Protein AF-A0A834DEK9-F1 (afdb_monomer_lite)

pLDDT: mean 71.33, std 21.73, range [26.81, 95.94]

Radius of gyration: 26.77 Å; chains: 1; bounding box: 66×70×84 Å

Secondary structure (DSSP, 8-state):
---HHHHHHHHHHHHHHTT-SEEE----HHHHHHHHHHHHHTT-GGGHHHHHSSEE-TTSSSEEE-GGGGS-HHHHHHHHHHTTPPPP----TTTT--GGG-HHHHHHHHHHHHHHH-TTHHHHHHHHHHT-------S-TTSPPPPB-TTT-PBP---TTT--STTHHHHHHHHT-PPPPPPP-----------------------------HHHHHHHTS-HHHHHHHHT---STTS-HHHHHHHHHHHHHHHHHHHHHHS--------------

Sequence (277 aa):
MPCPARRTHLILHVARTHGYSKVMTGDSCTRLAIKLMTSLALGRGAFLAWDTGFSDERHGDVVVVRPMRDHTLKEIAFYNRLFAVPSVFTPAIDTKAPEKSSIHRLMEAFVLRLQAQFPSTVSTVYRTSEKLVKAPRDGSAGGPPGPRCLLCMCALDIDTADSATAFGVQTLHLSQMQPPTPPAEAPTTPCCSARVGGAQGCCQGAGPCGRQDPRAHVIEQLCYGCRVNMKDVPSLDPLPPYILTEAQLRSQRAWVLQELQEYLIEDSDDEVQTGES

Foldseek 3Di:
DPDVLVVVVVVVVVCVVVQHQEAEDQQALLNLLLVLVLCVVLLVVLCLLQSLDQWNCLVVRHIYGYPRNQHDPVRVVVVCVVVVPDDDDDDDPCRPPDCPPDSSSVSSVVSVVCCVVPVCSSVVSSVVSNPDDNDPPPDDPPDDQAQAALRNRHHAPPPLPDPPGPVVVVVVVVVPPDPDDDDDDDDDDDDDDDDDDDDDDDDPPPDPPPVPDLVVLNLVSHHSSVNVVCVPVPDCVVPDVVSSVVSVVVVVVVVVVVVVVVVDDPPPPPPPPDDDD

Structure (mmCIF, N/CA/C/O backbone):
data_AF-A0A834DEK9-F1
#
_entry.id   AF-A0A834DEK9-F1
#
loop_
_atom_site.group_PDB
_atom_site.id
_atom_site.type_symbol
_atom_site.label_atom_id
_atom_site.label_alt_id
_atom_site.label_comp_id
_atom_site.label_asym_id
_atom_site.label_entity_id
_atom_site.label_seq_id
_atom_site.pdbx_PDB_ins_code
_atom_site.Cartn_x
_atom_site.Cartn_y
_atom_site.Cartn_z
_atom_site.occupancy
_atom_site.B_iso_or_equiv
_atom_site.auth_seq_id
_atom_site.auth_comp_id
_atom_site.auth_asym_id
_atom_site.auth_atom_id
_atom_site.pdbx_PDB_model_num
ATOM 1 N N . MET A 1 1 ? -6.637 14.059 0.836 1.00 34.03 1 MET A N 1
ATOM 2 C CA . MET A 1 1 ? -5.703 12.926 0.637 1.00 34.03 1 MET A CA 1
ATOM 3 C C . MET A 1 1 ? -6.477 11.612 0.624 1.00 34.03 1 MET A C 1
ATOM 5 O O . MET A 1 1 ? -7.245 11.387 1.555 1.00 34.03 1 MET A O 1
ATOM 9 N N . PRO A 1 2 ? -6.337 10.741 -0.390 1.00 35.62 2 PRO A N 1
ATOM 10 C CA . PRO A 1 2 ? -6.950 9.420 -0.346 1.00 35.62 2 PRO A CA 1
ATOM 11 C C . PRO A 1 2 ? -6.193 8.557 0.667 1.00 35.62 2 PRO A C 1
ATOM 13 O O . PRO A 1 2 ? -5.107 8.059 0.385 1.00 35.62 2 PRO A O 1
ATOM 16 N N . CYS A 1 3 ? -6.761 8.380 1.858 1.00 44.22 3 CYS A N 1
ATOM 17 C CA . CYS A 1 3 ? -6.240 7.406 2.805 1.00 44.22 3 CYS A CA 1
ATOM 18 C C . CYS A 1 3 ? -6.345 6.011 2.145 1.00 44.22 3 CYS A C 1
ATOM 20 O O . CYS A 1 3 ? -7.457 5.618 1.773 1.00 44.22 3 CYS A O 1
ATOM 22 N N . PRO A 1 4 ? -5.239 5.259 1.954 1.00 52.66 4 PRO A N 1
ATOM 23 C CA . PRO A 1 4 ? -5.264 3.948 1.289 1.00 52.66 4 PRO A CA 1
ATOM 24 C C . PRO A 1 4 ? -6.226 2.961 1.969 1.00 52.66 4 PRO A C 1
ATOM 26 O O . PRO A 1 4 ? -6.782 2.089 1.308 1.00 52.66 4 PRO A O 1
ATOM 29 N N . ALA A 1 5 ? -6.510 3.197 3.251 1.00 60.06 5 ALA A N 1
ATOM 30 C CA . ALA A 1 5 ? -7.570 2.591 4.045 1.00 60.06 5 ALA A CA 1
ATOM 31 C C . ALA A 1 5 ? -8.927 2.447 3.328 1.00 60.06 5 ALA A C 1
ATOM 33 O O . ALA A 1 5 ? -9.529 1.376 3.361 1.00 60.06 5 ALA A O 1
ATOM 34 N N . ARG A 1 6 ? -9.419 3.499 2.653 1.00 63.78 6 ARG A N 1
ATOM 35 C CA . ARG A 1 6 ? -10.788 3.486 2.102 1.00 63.78 6 ARG A CA 1
ATOM 36 C C . ARG A 1 6 ? -10.941 2.557 0.896 1.00 63.78 6 ARG A C 1
ATOM 38 O O . ARG A 1 6 ? -11.984 1.932 0.745 1.00 63.78 6 ARG A O 1
ATOM 45 N N . ARG A 1 7 ? -9.906 2.439 0.054 1.00 79.25 7 ARG A N 1
ATOM 46 C CA . ARG A 1 7 ? -9.928 1.508 -1.090 1.00 79.25 7 ARG A CA 1
ATOM 47 C C . ARG A 1 7 ? -9.929 0.063 -0.612 1.00 79.25 7 ARG A C 1
ATOM 49 O O . ARG A 1 7 ? -10.728 -0.728 -1.096 1.00 79.25 7 ARG A O 1
ATOM 56 N N . THR A 1 8 ? -9.086 -0.256 0.367 1.00 80.38 8 THR A N 1
ATOM 57 C CA . THR A 1 8 ? -9.041 -1.595 0.961 1.00 80.38 8 THR A CA 1
ATOM 58 C C . THR A 1 8 ? -10.378 -1.960 1.605 1.00 80.38 8 THR A C 1
ATOM 60 O O . THR A 1 8 ? -10.868 -3.058 1.377 1.00 80.38 8 THR A O 1
ATOM 63 N N . HIS A 1 9 ? -11.022 -1.027 2.318 1.00 81.06 9 HIS A N 1
ATOM 64 C CA . HIS A 1 9 ? -12.342 -1.259 2.911 1.00 81.06 9 HIS A CA 1
ATOM 65 C C . HIS A 1 9 ? -13.407 -1.618 1.863 1.00 81.06 9 HIS A C 1
ATOM 67 O O . HIS A 1 9 ? -14.164 -2.566 2.053 1.00 81.06 9 HIS A O 1
ATOM 73 N N . LEU A 1 10 ? -13.439 -0.898 0.737 1.00 86.56 10 LEU A N 1
ATOM 74 C CA . LEU A 1 10 ? -14.375 -1.188 -0.351 1.00 86.56 10 LEU A CA 1
ATOM 75 C C . LEU A 1 10 ? -14.107 -2.557 -0.987 1.00 86.56 10 LEU A C 1
ATOM 77 O O . LEU A 1 10 ? -15.038 -3.328 -1.190 1.00 86.56 10 LEU A O 1
ATOM 81 N N . ILE A 1 11 ? -12.842 -2.870 -1.273 1.00 89.25 11 ILE A N 1
ATOM 82 C CA . ILE A 1 11 ? -12.455 -4.154 -1.871 1.00 89.25 11 ILE A CA 1
ATOM 83 C C . ILE A 1 11 ? -12.860 -5.316 -0.956 1.00 89.25 11 ILE A C 1
ATOM 85 O O . ILE A 1 11 ? -13.417 -6.301 -1.429 1.00 89.25 11 ILE A O 1
ATOM 89 N N . LEU A 1 12 ? -12.630 -5.186 0.352 1.00 87.19 12 LEU A N 1
ATOM 90 C CA . LEU A 1 12 ? -13.021 -6.198 1.333 1.00 87.19 12 LEU A CA 1
ATOM 91 C C . LEU A 1 12 ? -14.536 -6.328 1.460 1.00 87.19 12 LEU A C 1
ATOM 93 O O . LEU A 1 12 ? -15.041 -7.440 1.556 1.00 87.19 12 LEU A O 1
ATOM 97 N N . HIS A 1 13 ? -15.269 -5.215 1.443 1.00 87.50 13 HIS A N 1
ATOM 98 C CA . HIS A 1 13 ? -16.728 -5.250 1.463 1.00 87.50 13 HIS A CA 1
ATOM 99 C C . HIS A 1 13 ? -17.276 -6.026 0.261 1.00 87.50 13 HIS A C 1
ATOM 101 O O . HIS A 1 13 ? -18.052 -6.956 0.449 1.00 87.50 13 HIS A O 1
ATOM 107 N N . VAL A 1 14 ? -16.798 -5.714 -0.948 1.00 92.06 14 VAL A N 1
ATOM 108 C CA . VAL A 1 14 ? -17.184 -6.432 -2.174 1.00 92.06 14 VAL A CA 1
ATOM 109 C C . VAL A 1 14 ? -16.774 -7.907 -2.109 1.00 92.06 14 VAL A C 1
ATOM 111 O O . VAL A 1 14 ? -17.535 -8.785 -2.510 1.00 92.06 14 VAL A O 1
ATOM 114 N N . ALA A 1 15 ? -15.591 -8.213 -1.569 1.00 92.25 15 ALA A N 1
ATOM 115 C CA . ALA A 1 15 ? -15.163 -9.595 -1.385 1.00 92.25 15 ALA A CA 1
ATOM 116 C C . ALA A 1 15 ? -16.137 -10.379 -0.493 1.00 92.25 15 ALA A C 1
ATOM 118 O O . ALA A 1 15 ? -16.548 -11.480 -0.850 1.00 92.25 15 ALA A O 1
ATOM 119 N N . ARG A 1 16 ? -16.577 -9.774 0.613 1.00 90.50 16 ARG A N 1
ATOM 120 C CA . ARG A 1 16 ? -17.520 -10.372 1.568 1.00 90.50 16 ARG A CA 1
ATOM 121 C C . ARG A 1 16 ? -18.913 -10.559 0.990 1.00 90.50 16 ARG A C 1
ATOM 123 O O . ARG A 1 16 ? -19.490 -11.625 1.159 1.00 90.50 16 ARG A O 1
ATOM 130 N N . THR A 1 17 ? -19.440 -9.565 0.275 1.00 92.25 17 THR A N 1
ATOM 131 C CA . THR A 1 17 ? -20.775 -9.662 -0.341 1.00 92.25 17 THR A CA 1
ATOM 132 C C . THR A 1 17 ? -20.859 -10.784 -1.371 1.00 92.25 17 THR A C 1
ATOM 134 O O . THR A 1 17 ? -21.924 -11.356 -1.566 1.00 92.25 17 THR A O 1
ATOM 137 N N . HIS A 1 18 ? -19.739 -11.110 -2.019 1.00 93.25 18 HIS A N 1
ATOM 138 C CA . HIS A 1 18 ? -19.648 -12.195 -2.993 1.00 93.25 18 HIS A CA 1
ATOM 139 C C . HIS A 1 18 ? -19.089 -13.508 -2.419 1.00 93.25 18 HIS A C 1
ATOM 141 O O . HIS A 1 18 ? -18.966 -14.479 -3.160 1.00 93.25 18 HIS A O 1
ATOM 147 N N . GLY A 1 19 ? -18.754 -13.565 -1.125 1.00 91.69 19 GLY A N 1
ATOM 148 C CA . GLY A 1 19 ? -18.218 -14.770 -0.483 1.00 91.69 19 GLY A CA 1
ATOM 149 C C . GLY A 1 19 ? -16.797 -15.157 -0.918 1.00 91.69 19 GLY A C 1
ATOM 150 O O . GLY A 1 19 ? -16.423 -16.326 -0.831 1.00 91.69 19 GLY A O 1
ATOM 151 N N . TYR A 1 20 ? -15.988 -14.209 -1.397 1.00 93.94 20 TYR A N 1
ATOM 152 C CA . TYR A 1 20 ? -14.593 -14.464 -1.761 1.00 93.94 20 TYR A CA 1
ATOM 153 C C . TYR A 1 20 ? -13.693 -14.527 -0.523 1.00 93.94 20 TYR A C 1
ATOM 155 O O . TYR A 1 20 ? -13.621 -13.577 0.250 1.00 93.94 20 TYR A O 1
ATOM 163 N N . SER A 1 21 ? -12.923 -15.610 -0.390 1.00 91.44 21 SER A N 1
ATOM 164 C CA . SER A 1 21 ? -11.977 -15.815 0.720 1.00 91.44 21 SER A CA 1
ATOM 165 C C . SER A 1 21 ? -10.588 -15.213 0.481 1.00 91.44 21 SER A C 1
ATOM 167 O O . SER A 1 21 ? -9.823 -15.005 1.424 1.00 91.44 21 SER A O 1
ATOM 169 N N . LYS A 1 22 ? -10.224 -14.936 -0.778 1.00 93.00 22 LYS A N 1
ATOM 170 C CA . LYS A 1 22 ? -8.900 -14.424 -1.160 1.00 93.00 22 LYS A CA 1
ATOM 171 C C . LYS A 1 22 ? -9.021 -13.297 -2.176 1.00 93.00 22 LYS A C 1
ATOM 173 O O . LYS A 1 22 ? -9.752 -13.413 -3.155 1.00 93.00 22 LYS A O 1
ATOM 178 N N . VAL A 1 23 ? -8.251 -12.234 -1.973 1.00 93.94 23 VAL A N 1
ATOM 179 C CA . VAL A 1 23 ? -8.163 -11.079 -2.873 1.00 93.94 23 VAL A CA 1
ATOM 180 C C . VAL A 1 23 ? -6.714 -10.910 -3.303 1.00 93.94 23 VAL A C 1
ATOM 182 O O . VAL A 1 23 ? -5.833 -10.788 -2.461 1.00 93.94 23 VAL A O 1
ATOM 185 N N . MET A 1 24 ? -6.448 -10.868 -4.605 1.00 93.56 24 MET A N 1
ATOM 186 C CA . MET A 1 24 ? -5.098 -10.642 -5.128 1.00 93.56 24 MET A CA 1
ATOM 187 C C . MET A 1 24 ? -4.908 -9.170 -5.499 1.00 93.56 24 MET A C 1
ATOM 189 O O . MET A 1 24 ? -5.716 -8.608 -6.237 1.00 93.56 24 MET A O 1
ATOM 193 N N . THR A 1 25 ? -3.836 -8.538 -5.014 1.00 91.25 25 THR A N 1
ATOM 194 C CA . THR A 1 25 ? -3.472 -7.163 -5.384 1.00 91.25 25 THR A CA 1
ATOM 195 C C . THR A 1 25 ? -2.264 -7.132 -6.316 1.00 91.25 25 THR A C 1
ATOM 197 O O . THR A 1 25 ? -1.315 -7.904 -6.183 1.00 91.25 25 THR A O 1
ATOM 200 N N . GLY A 1 26 ? -2.273 -6.188 -7.261 1.00 89.44 26 GLY A N 1
ATOM 201 C CA . GLY A 1 26 ? -1.164 -5.924 -8.187 1.00 89.44 26 GLY A CA 1
ATOM 202 C C . GLY A 1 26 ? -0.029 -5.103 -7.564 1.00 89.44 26 GLY A C 1
ATOM 203 O O . GLY A 1 26 ? 0.475 -4.167 -8.185 1.00 89.44 26 GLY A O 1
ATOM 204 N N . ASP A 1 27 ? 0.328 -5.374 -6.308 1.00 91.12 27 ASP A N 1
ATOM 205 C CA . ASP A 1 27 ? 1.423 -4.678 -5.634 1.00 91.12 27 ASP A CA 1
ATOM 206 C C . ASP A 1 27 ? 2.771 -5.249 -6.104 1.00 91.12 27 ASP A C 1
ATOM 208 O O . ASP A 1 27 ? 3.114 -6.389 -5.803 1.00 91.12 27 ASP A O 1
ATOM 212 N N . SER A 1 28 ? 3.525 -4.449 -6.860 1.00 93.12 28 SER A N 1
ATOM 213 C CA . SER A 1 28 ? 4.870 -4.792 -7.332 1.00 93.12 28 SER A CA 1
ATOM 214 C C . SER A 1 28 ? 5.942 -4.530 -6.274 1.00 93.12 28 SER A C 1
ATOM 216 O O . SER A 1 28 ? 5.733 -3.722 -5.364 1.00 93.12 28 SER A O 1
ATOM 218 N N . CYS A 1 29 ? 7.128 -5.117 -6.444 1.00 92.50 29 CYS A N 1
ATOM 219 C CA . CYS A 1 29 ? 8.301 -4.887 -5.591 1.00 92.50 29 CYS A CA 1
ATOM 220 C C . CYS A 1 29 ? 8.589 -3.387 -5.401 1.00 92.50 29 CYS A C 1
ATOM 222 O O . CYS A 1 29 ? 8.715 -2.886 -4.283 1.00 92.50 29 CYS A O 1
ATOM 224 N N . THR A 1 30 ? 8.591 -2.627 -6.504 1.00 92.50 30 THR A N 1
ATOM 225 C CA . THR A 1 30 ? 8.811 -1.172 -6.488 1.00 92.50 30 THR A CA 1
ATOM 226 C C . THR A 1 30 ? 7.730 -0.441 -5.696 1.00 92.50 30 THR A C 1
ATOM 228 O O . THR A 1 30 ? 8.035 0.445 -4.898 1.00 92.50 30 THR A O 1
ATOM 231 N N . ARG A 1 31 ? 6.459 -0.819 -5.876 1.00 91.50 31 ARG A N 1
ATOM 232 C CA . ARG A 1 31 ? 5.338 -0.170 -5.187 1.00 91.50 31 ARG A CA 1
ATOM 233 C C . ARG A 1 31 ? 5.324 -0.499 -3.694 1.00 91.50 31 ARG A C 1
ATOM 235 O O . ARG A 1 31 ? 5.014 0.379 -2.889 1.00 91.50 31 ARG A O 1
ATOM 242 N N . LEU A 1 32 ? 5.721 -1.714 -3.320 1.00 92.31 32 LEU A N 1
ATOM 243 C CA . LEU A 1 32 ? 5.899 -2.118 -1.927 1.00 92.31 32 LEU A CA 1
ATOM 244 C C . LEU A 1 32 ? 7.060 -1.379 -1.261 1.00 92.31 32 LEU A C 1
ATOM 246 O O . LEU A 1 32 ? 6.873 -0.872 -0.159 1.00 92.31 32 LEU A O 1
ATOM 250 N N . ALA A 1 33 ? 8.204 -1.220 -1.932 1.00 93.19 33 ALA A N 1
ATOM 251 C CA . ALA A 1 33 ? 9.330 -0.444 -1.409 1.00 93.19 33 ALA A CA 1
ATOM 252 C C . ALA A 1 33 ? 8.950 1.027 -1.146 1.00 93.19 33 ALA A C 1
ATOM 254 O O . ALA A 1 33 ? 9.230 1.565 -0.075 1.00 93.19 33 ALA A O 1
ATOM 255 N N . ILE A 1 34 ? 8.236 1.667 -2.079 1.00 92.56 34 ILE A N 1
ATOM 256 C CA . ILE A 1 34 ? 7.724 3.035 -1.890 1.00 92.56 34 ILE A CA 1
ATOM 257 C C . ILE A 1 34 ? 6.743 3.088 -0.711 1.00 92.56 34 ILE A C 1
ATOM 259 O O . ILE A 1 34 ? 6.848 3.973 0.144 1.00 92.56 34 ILE A O 1
ATOM 263 N N . LYS A 1 35 ? 5.796 2.140 -0.632 1.00 90.81 35 LYS A N 1
ATOM 264 C CA . LYS A 1 35 ? 4.809 2.067 0.459 1.00 90.81 35 LYS A CA 1
ATOM 265 C C . LYS A 1 35 ? 5.483 1.865 1.818 1.00 90.81 35 LYS A C 1
ATOM 267 O O . LYS A 1 35 ? 5.068 2.502 2.787 1.00 90.81 35 LYS A O 1
ATOM 272 N N . LEU A 1 36 ? 6.514 1.026 1.882 1.00 92.06 36 LEU A N 1
ATOM 273 C CA . LEU A 1 36 ? 7.323 0.771 3.070 1.00 92.06 36 LEU A CA 1
ATOM 274 C C . LEU A 1 36 ? 8.022 2.046 3.543 1.00 92.06 36 LEU A C 1
ATOM 276 O O . LEU A 1 36 ? 7.782 2.480 4.666 1.00 92.06 36 LEU A O 1
ATOM 280 N N . MET A 1 37 ? 8.809 2.689 2.674 1.00 92.12 37 MET A N 1
ATOM 281 C CA . MET A 1 37 ? 9.535 3.922 3.007 1.00 92.12 37 MET A CA 1
ATOM 282 C C . MET A 1 37 ? 8.583 5.045 3.427 1.00 92.12 37 MET A C 1
ATOM 284 O O . MET A 1 37 ? 8.825 5.744 4.407 1.00 92.12 37 MET A O 1
ATOM 288 N N . THR A 1 38 ? 7.445 5.167 2.742 1.00 90.56 38 THR A N 1
ATOM 289 C CA . THR A 1 38 ? 6.404 6.136 3.109 1.00 90.56 38 THR A CA 1
ATOM 290 C C . THR A 1 38 ? 5.788 5.827 4.470 1.00 90.56 38 THR A C 1
ATOM 292 O O . THR A 1 38 ? 5.522 6.730 5.257 1.00 90.56 38 THR A O 1
ATOM 295 N N . SER A 1 39 ? 5.536 4.554 4.771 1.00 87.25 39 SER A N 1
ATOM 296 C CA . SER A 1 39 ? 4.932 4.151 6.043 1.00 87.25 39 SER A CA 1
ATOM 297 C C . SER A 1 39 ? 5.908 4.299 7.207 1.00 87.25 39 SER A C 1
ATOM 299 O O . SER A 1 39 ? 5.482 4.722 8.278 1.00 87.25 39 SER A O 1
ATOM 301 N N . LEU A 1 40 ? 7.200 4.060 6.978 1.00 87.44 40 LEU A N 1
ATOM 302 C CA . LEU A 1 40 ? 8.275 4.386 7.914 1.00 87.44 40 LEU A CA 1
ATOM 303 C C . LEU A 1 40 ? 8.327 5.890 8.204 1.00 87.44 40 LEU A C 1
ATOM 305 O O . LEU A 1 40 ? 8.265 6.282 9.365 1.00 87.44 40 LEU A O 1
ATOM 309 N N . ALA A 1 41 ? 8.345 6.732 7.164 1.00 88.06 41 ALA A N 1
ATOM 310 C CA . ALA A 1 41 ? 8.376 8.190 7.315 1.00 88.06 41 ALA A CA 1
ATOM 311 C C . ALA A 1 41 ? 7.155 8.749 8.074 1.00 88.06 41 ALA A C 1
ATOM 313 O O . ALA A 1 41 ? 7.258 9.763 8.755 1.00 88.06 41 ALA A O 1
ATOM 314 N N . LEU A 1 42 ? 6.003 8.077 7.983 1.00 83.56 42 LEU A N 1
ATOM 315 C CA . LEU A 1 42 ? 4.769 8.434 8.694 1.00 83.56 42 LEU A CA 1
ATOM 316 C C . LEU A 1 42 ? 4.651 7.793 10.092 1.00 83.56 42 LEU A C 1
ATOM 318 O O . LEU A 1 42 ? 3.586 7.866 10.706 1.00 83.56 42 LEU A O 1
ATOM 322 N N . GLY A 1 43 ? 5.692 7.111 10.578 1.00 78.25 43 GLY A N 1
ATOM 323 C CA . GLY A 1 43 ? 5.692 6.468 11.896 1.00 78.25 43 GLY A CA 1
ATOM 324 C C . GLY A 1 43 ? 4.757 5.257 12.010 1.00 78.25 43 GLY A C 1
ATOM 325 O O . GLY A 1 43 ? 4.315 4.912 13.101 1.00 78.25 43 GLY A O 1
ATOM 326 N N . ARG A 1 44 ? 4.424 4.588 10.898 1.00 78.94 44 ARG A N 1
ATOM 327 C CA . ARG A 1 44 ? 3.571 3.380 10.860 1.00 78.94 44 ARG A CA 1
ATOM 328 C C . ARG A 1 44 ? 4.391 2.083 10.894 1.00 78.94 44 ARG A C 1
ATOM 330 O O . ARG A 1 44 ? 4.079 1.138 10.175 1.00 78.94 44 ARG A O 1
ATOM 337 N N . GLY A 1 45 ? 5.430 2.048 11.731 1.00 78.25 45 GLY A N 1
ATOM 338 C CA . GLY A 1 45 ? 6.379 0.931 11.839 1.00 78.25 45 GLY A CA 1
ATOM 339 C C . GLY A 1 45 ? 5.753 -0.398 12.278 1.00 78.25 45 GLY A C 1
ATOM 340 O O . GLY A 1 45 ? 6.074 -1.445 11.724 1.00 78.25 45 GLY A O 1
ATOM 341 N N . ALA A 1 46 ? 4.790 -0.344 13.203 1.00 74.81 46 ALA A N 1
ATOM 342 C CA . ALA A 1 46 ? 4.176 -1.524 13.823 1.00 74.81 46 ALA A CA 1
ATOM 343 C C . ALA A 1 46 ? 3.463 -2.472 12.835 1.00 74.81 46 ALA A C 1
ATOM 345 O O . ALA A 1 46 ? 3.267 -3.648 13.124 1.00 74.81 46 ALA A O 1
ATOM 346 N N . PHE A 1 47 ? 3.073 -1.983 11.653 1.00 77.19 47 PHE A N 1
ATOM 347 C CA . PHE A 1 47 ? 2.286 -2.758 10.683 1.00 77.19 47 PHE A CA 1
ATOM 348 C C . PHE A 1 47 ? 3.049 -3.117 9.413 1.00 77.19 47 PHE A C 1
ATOM 350 O O . PHE A 1 47 ? 2.465 -3.696 8.496 1.00 77.19 47 PHE A O 1
ATOM 357 N N . LEU A 1 48 ? 4.340 -2.784 9.347 1.00 84.69 48 LEU A N 1
ATOM 358 C CA . LEU A 1 48 ? 5.124 -2.938 8.126 1.00 84.69 48 LEU A CA 1
ATOM 359 C C . LEU A 1 48 ? 5.208 -4.392 7.671 1.00 84.69 48 LEU A C 1
ATOM 361 O O . LEU A 1 48 ? 4.989 -4.646 6.492 1.00 84.69 48 LEU A O 1
ATOM 365 N N . ALA A 1 49 ? 5.408 -5.332 8.600 1.00 85.31 49 ALA A N 1
ATOM 366 C CA . ALA A 1 49 ? 5.464 -6.765 8.297 1.00 85.31 49 ALA A CA 1
ATOM 367 C C . ALA A 1 49 ? 4.201 -7.268 7.568 1.00 85.31 49 ALA A C 1
ATOM 369 O O . ALA A 1 49 ? 4.267 -8.096 6.661 1.00 85.31 49 ALA A O 1
ATOM 370 N N . TRP A 1 50 ? 3.033 -6.727 7.918 1.00 84.81 50 TRP A N 1
ATOM 371 C CA . TRP A 1 50 ? 1.768 -7.064 7.264 1.00 84.81 50 TRP A CA 1
ATOM 372 C C . TRP A 1 50 ? 1.593 -6.372 5.906 1.00 84.81 50 TRP A C 1
ATOM 374 O O . TRP A 1 50 ? 0.981 -6.917 4.982 1.00 84.81 50 TRP A O 1
ATOM 384 N N . ASP A 1 51 ? 2.120 -5.155 5.780 1.00 85.00 51 ASP A N 1
ATOM 385 C CA . ASP A 1 51 ? 2.031 -4.356 4.562 1.00 85.00 51 ASP A CA 1
ATOM 386 C C . ASP A 1 51 ? 2.976 -4.825 3.451 1.00 85.00 51 ASP A C 1
ATOM 388 O O . ASP A 1 51 ? 2.648 -4.611 2.280 1.00 85.00 51 ASP A O 1
ATOM 392 N N . THR A 1 52 ? 4.112 -5.439 3.798 1.00 85.62 52 THR A N 1
ATOM 393 C CA . THR A 1 52 ? 5.130 -5.929 2.850 1.00 85.62 52 THR A CA 1
ATOM 394 C C . THR A 1 52 ? 5.105 -7.440 2.634 1.00 85.62 52 THR A C 1
ATOM 396 O O . THR A 1 52 ? 5.618 -7.915 1.615 1.00 85.62 52 THR A O 1
ATOM 399 N N . GLY A 1 53 ? 4.486 -8.189 3.551 1.00 87.00 53 GLY A N 1
ATOM 400 C CA . GLY A 1 53 ? 4.355 -9.639 3.464 1.00 87.00 53 GLY A CA 1
ATOM 401 C C . GLY A 1 53 ? 3.567 -10.117 2.240 1.00 87.00 53 GLY A C 1
ATOM 402 O O . GLY A 1 53 ? 2.773 -9.378 1.645 1.00 87.00 53 GLY A O 1
ATOM 403 N N . PHE A 1 54 ? 3.778 -11.387 1.884 1.00 88.94 54 PHE A N 1
ATOM 404 C CA . PHE A 1 54 ? 3.062 -12.060 0.794 1.00 88.94 54 PHE A CA 1
ATOM 405 C C . PHE A 1 54 ? 1.544 -12.085 1.024 1.00 88.94 54 PHE A C 1
ATOM 407 O O . PHE A 1 54 ? 0.780 -11.742 0.118 1.00 88.94 54 PHE A O 1
ATOM 414 N N . SER A 1 55 ? 1.127 -12.455 2.240 1.00 88.50 55 SER A N 1
ATOM 415 C CA . SER A 1 55 ? -0.266 -12.488 2.683 1.00 88.50 55 SER A CA 1
ATOM 416 C C . SER A 1 55 ? -0.524 -11.505 3.825 1.00 88.50 55 SER A C 1
ATOM 418 O O . SER A 1 55 ? 0.258 -11.368 4.776 1.00 88.50 55 SER A O 1
ATOM 420 N N . ASP A 1 56 ? -1.671 -10.845 3.736 1.00 87.19 56 ASP A N 1
ATOM 421 C CA . ASP A 1 56 ? -2.236 -9.985 4.760 1.00 87.19 56 ASP A CA 1
ATOM 422 C C . ASP A 1 56 ? -3.551 -10.592 5.266 1.00 87.19 56 ASP A C 1
ATOM 424 O O . ASP A 1 56 ? -4.604 -10.492 4.632 1.00 87.19 56 ASP A O 1
ATOM 428 N N . GLU A 1 57 ? -3.447 -11.245 6.420 1.00 85.25 57 GLU A N 1
ATOM 429 C CA . GLU A 1 57 ? -4.527 -11.976 7.096 1.00 85.25 57 GLU A CA 1
ATOM 430 C C . GLU A 1 57 ? -5.216 -11.125 8.169 1.00 85.25 57 GLU A C 1
ATOM 432 O O . GLU A 1 57 ? -6.064 -11.615 8.911 1.00 85.25 57 GLU A O 1
ATOM 437 N N . ARG A 1 58 ? -4.901 -9.822 8.255 1.00 78.12 58 ARG A N 1
ATOM 438 C CA . ARG A 1 58 ? -5.451 -8.941 9.297 1.00 78.12 58 ARG A CA 1
ATOM 439 C C . ARG A 1 58 ? -6.977 -8.891 9.291 1.00 78.12 58 ARG A C 1
ATOM 441 O O . ARG A 1 58 ? -7.549 -8.528 10.312 1.00 78.12 58 ARG A O 1
ATOM 448 N N . HIS A 1 59 ? -7.630 -9.224 8.186 1.00 77.19 59 HIS A N 1
ATOM 449 C CA . HIS A 1 59 ? -9.079 -9.120 8.038 1.00 77.19 59 HIS A CA 1
ATOM 450 C C . HIS A 1 59 ? -9.826 -10.385 8.491 1.00 77.19 59 HIS A C 1
ATOM 452 O O . HIS A 1 59 ? -11.034 -10.312 8.678 1.00 77.19 59 HIS A O 1
ATOM 458 N N . GLY A 1 60 ? -9.119 -11.489 8.762 1.00 78.62 60 GLY A N 1
ATOM 459 C CA . GLY A 1 60 ? -9.678 -12.748 9.264 1.00 78.62 60 GLY A CA 1
ATOM 460 C C . GLY A 1 60 ? -10.394 -13.559 8.186 1.00 78.62 60 GLY A C 1
ATOM 461 O O . GLY A 1 60 ? -9.921 -14.618 7.792 1.00 78.62 60 GLY A O 1
ATOM 462 N N . ASP A 1 61 ? -11.514 -13.046 7.689 1.00 83.06 61 ASP A N 1
ATOM 463 C CA . ASP A 1 61 ? -12.387 -13.731 6.731 1.00 83.06 61 ASP A CA 1
ATOM 464 C C . ASP A 1 61 ? -11.879 -13.685 5.281 1.00 83.06 61 ASP A C 1
ATOM 466 O O . ASP A 1 61 ? -12.091 -14.621 4.511 1.00 83.06 61 ASP A O 1
ATOM 470 N N . VAL A 1 62 ? -11.180 -12.607 4.915 1.00 88.31 62 VAL A N 1
ATOM 471 C CA . VAL A 1 62 ? -10.617 -12.406 3.575 1.00 88.31 62 VAL A CA 1
ATOM 472 C C . VAL A 1 62 ? -9.110 -12.182 3.656 1.00 88.31 62 VAL A C 1
ATOM 474 O O . VAL A 1 62 ? -8.639 -11.243 4.301 1.00 88.31 62 VAL A O 1
ATOM 477 N N . VAL A 1 63 ? -8.338 -13.002 2.943 1.00 90.75 63 VAL A N 1
ATOM 478 C CA . VAL A 1 63 ? -6.875 -12.878 2.871 1.00 90.75 63 VAL A CA 1
ATOM 479 C C . VAL A 1 63 ? -6.470 -12.080 1.637 1.00 90.75 63 VAL A C 1
ATOM 481 O O . VAL A 1 63 ? -6.815 -12.440 0.510 1.00 90.75 63 VAL A O 1
ATOM 484 N N . VAL A 1 64 ? -5.692 -11.012 1.829 1.00 91.00 64 VAL A N 1
ATOM 485 C CA . VAL A 1 64 ? -5.138 -10.232 0.714 1.00 91.00 64 VAL A CA 1
ATOM 486 C C . VAL A 1 64 ? -3.753 -10.769 0.351 1.00 91.00 64 VAL A C 1
ATOM 488 O O . VAL A 1 64 ? -2.876 -10.849 1.207 1.00 91.00 64 VAL A O 1
ATOM 491 N N . VAL A 1 65 ? -3.543 -11.132 -0.912 1.00 93.50 65 VAL A N 1
ATOM 492 C CA . VAL A 1 65 ? -2.318 -11.766 -1.427 1.00 93.50 65 VAL A CA 1
ATOM 493 C C . VAL A 1 65 ? -1.644 -10.865 -2.459 1.00 93.50 65 VAL A C 1
ATOM 495 O O . VAL A 1 65 ? -2.326 -10.190 -3.230 1.00 93.50 65 VAL A O 1
ATOM 498 N N . ARG A 1 66 ? -0.305 -10.874 -2.501 1.00 93.00 66 ARG A N 1
ATOM 499 C CA . ARG A 1 66 ? 0.519 -10.021 -3.381 1.00 93.00 66 ARG A CA 1
ATOM 500 C C . ARG A 1 66 ? 1.414 -10.855 -4.307 1.00 93.00 66 ARG A C 1
ATOM 502 O O . ARG A 1 66 ? 2.598 -11.019 -4.015 1.00 93.00 66 ARG A O 1
ATOM 509 N N . PRO A 1 67 ? 0.889 -11.377 -5.431 1.00 93.00 67 PRO A N 1
ATOM 510 C CA . PRO A 1 67 ? 1.648 -12.270 -6.310 1.00 93.00 67 PRO A CA 1
ATOM 511 C C . PRO A 1 67 ? 2.839 -11.579 -6.986 1.00 93.00 67 PRO A C 1
ATOM 513 O O . PRO A 1 67 ? 3.886 -12.180 -7.173 1.00 93.00 67 PRO A O 1
ATOM 516 N N . MET A 1 68 ? 2.696 -10.293 -7.322 1.00 92.31 68 MET A N 1
ATOM 517 C CA . MET A 1 68 ? 3.689 -9.538 -8.101 1.00 92.31 68 MET A CA 1
ATOM 518 C C . MET A 1 68 ? 4.812 -8.925 -7.250 1.00 92.31 68 MET A C 1
ATOM 520 O O . MET A 1 68 ? 5.612 -8.138 -7.759 1.00 92.31 68 MET A O 1
ATOM 524 N N . ARG A 1 69 ? 4.877 -9.254 -5.956 1.00 90.75 69 ARG A N 1
ATOM 525 C CA . ARG A 1 69 ? 5.765 -8.603 -4.979 1.00 90.75 69 ARG A CA 1
ATOM 526 C C . ARG A 1 69 ? 7.255 -8.752 -5.295 1.00 90.75 69 ARG A C 1
ATOM 528 O O . ARG A 1 69 ? 8.035 -7.893 -4.904 1.00 90.75 69 ARG A O 1
ATOM 535 N N . AS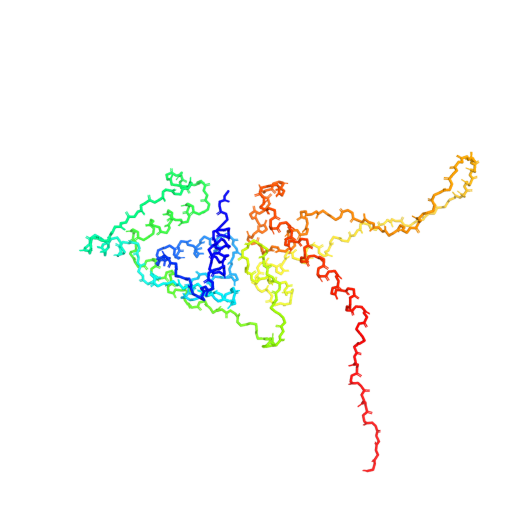P A 1 70 ? 7.626 -9.814 -6.006 1.00 90.25 70 ASP A N 1
ATOM 536 C CA . ASP A 1 70 ? 9.013 -10.142 -6.348 1.00 90.25 70 ASP A CA 1
ATOM 537 C C . ASP A 1 70 ? 9.451 -9.525 -7.690 1.00 90.25 70 ASP A C 1
ATOM 539 O O . ASP A 1 70 ? 10.613 -9.627 -8.072 1.00 90.25 70 ASP A O 1
ATOM 543 N N . HIS A 1 71 ? 8.542 -8.834 -8.388 1.00 92.44 71 HIS A N 1
ATOM 544 C CA . HIS A 1 71 ? 8.802 -8.213 -9.685 1.00 92.44 71 HIS A CA 1
ATOM 545 C C . HIS A 1 71 ? 8.750 -6.687 -9.603 1.00 92.44 71 HIS A C 1
ATOM 547 O O . HIS A 1 71 ? 7.845 -6.083 -9.020 1.00 92.44 71 HIS A O 1
ATOM 553 N N . THR A 1 72 ? 9.731 -6.033 -10.212 1.00 92.56 72 THR A N 1
ATOM 554 C CA . THR A 1 72 ? 9.798 -4.578 -10.349 1.00 92.56 72 THR A CA 1
ATOM 555 C C . THR A 1 72 ? 8.811 -4.070 -11.398 1.00 92.56 72 THR A C 1
ATOM 557 O O . THR A 1 72 ? 8.411 -4.784 -12.316 1.00 92.56 72 THR A O 1
ATOM 560 N N . LEU A 1 73 ? 8.447 -2.785 -11.322 1.00 90.81 73 LEU A N 1
ATOM 561 C CA . LEU A 1 73 ? 7.570 -2.172 -12.333 1.00 90.81 73 LEU A CA 1
ATOM 562 C C . LEU A 1 73 ? 8.134 -2.274 -13.758 1.00 90.81 73 LEU A C 1
ATOM 564 O O . LEU A 1 73 ? 7.362 -2.407 -14.704 1.00 90.81 73 LEU A O 1
ATOM 568 N N . LYS A 1 74 ? 9.465 -2.231 -13.915 1.00 91.12 74 LYS A N 1
ATOM 569 C CA . LYS A 1 74 ? 10.119 -2.360 -15.224 1.00 91.12 74 LYS A CA 1
ATOM 570 C C . LYS A 1 74 ? 9.925 -3.760 -15.802 1.00 91.12 74 LYS A C 1
ATOM 572 O O . LYS A 1 74 ? 9.531 -3.876 -16.955 1.00 91.12 74 LYS A O 1
ATOM 577 N N . GLU A 1 75 ? 10.146 -4.803 -15.005 1.00 93.06 75 GLU A N 1
ATOM 578 C CA . GLU A 1 75 ? 9.948 -6.195 -15.434 1.00 93.06 75 GLU A CA 1
ATOM 579 C C . GLU A 1 75 ? 8.493 -6.457 -15.822 1.00 93.06 75 GLU A C 1
ATOM 581 O O . GLU A 1 75 ? 8.237 -7.027 -16.877 1.00 93.06 75 GLU A O 1
ATOM 586 N N . ILE A 1 76 ? 7.541 -5.954 -15.030 1.00 93.12 76 ILE A N 1
ATOM 587 C CA . ILE A 1 76 ? 6.107 -6.058 -15.336 1.00 93.12 76 ILE A CA 1
ATOM 588 C C . ILE A 1 76 ? 5.776 -5.337 -16.651 1.00 93.12 76 ILE A C 1
ATOM 590 O O . ILE A 1 76 ? 5.031 -5.860 -17.477 1.00 93.12 76 ILE A O 1
ATOM 594 N N . ALA A 1 77 ? 6.350 -4.154 -16.886 1.00 92.25 77 ALA A N 1
ATOM 595 C CA . ALA A 1 77 ? 6.147 -3.419 -18.132 1.00 92.25 77 ALA A CA 1
ATOM 596 C C . ALA A 1 77 ? 6.724 -4.162 -19.351 1.00 92.25 77 ALA A C 1
ATOM 598 O O . ALA A 1 77 ? 6.069 -4.227 -20.393 1.00 92.25 77 ALA A O 1
ATOM 599 N N . PHE A 1 78 ? 7.917 -4.752 -19.224 1.00 94.38 78 PHE A N 1
ATOM 600 C CA . PHE A 1 78 ? 8.506 -5.578 -20.280 1.00 94.38 78 PHE A CA 1
ATOM 601 C C . PHE A 1 78 ? 7.682 -6.835 -20.542 1.00 94.38 78 PHE A C 1
ATOM 603 O O . PHE A 1 78 ? 7.423 -7.142 -21.702 1.00 94.38 78 PHE A O 1
ATOM 610 N N . TYR A 1 79 ? 7.216 -7.512 -19.493 1.00 94.44 79 TYR A N 1
ATOM 611 C CA . TYR A 1 79 ? 6.333 -8.668 -19.612 1.00 94.44 79 TYR A CA 1
ATOM 612 C C . TYR A 1 79 ? 5.057 -8.310 -20.385 1.00 94.44 79 TYR A C 1
ATOM 614 O O . TYR A 1 79 ? 4.746 -8.942 -21.392 1.00 94.44 79 TYR A O 1
ATOM 622 N N . ASN A 1 80 ? 4.374 -7.231 -19.995 1.00 93.19 80 ASN A N 1
ATOM 623 C CA . ASN A 1 80 ? 3.158 -6.792 -20.680 1.00 93.19 80 ASN A CA 1
ATOM 624 C C . ASN A 1 80 ? 3.407 -6.472 -22.159 1.00 93.19 80 ASN A C 1
ATOM 626 O O . ASN A 1 80 ? 2.585 -6.810 -23.006 1.00 93.19 80 ASN A O 1
ATOM 630 N N . ARG A 1 81 ? 4.553 -5.860 -22.486 1.00 93.62 81 ARG A N 1
ATOM 631 C CA . ARG A 1 81 ? 4.930 -5.565 -23.874 1.00 93.62 81 ARG A CA 1
ATOM 632 C C . ARG A 1 81 ? 5.241 -6.829 -24.679 1.00 93.62 81 ARG A C 1
ATOM 634 O O . ARG A 1 81 ? 4.816 -6.915 -25.825 1.00 93.62 81 ARG A O 1
ATOM 641 N N . LEU A 1 82 ? 5.991 -7.772 -24.111 1.00 95.94 82 LEU A N 1
ATOM 642 C CA . LEU A 1 82 ? 6.415 -9.002 -24.791 1.00 95.94 82 LEU A CA 1
ATOM 643 C C . LEU A 1 82 ? 5.241 -9.945 -25.065 1.00 95.94 82 LEU A C 1
ATOM 645 O O . LEU A 1 82 ? 5.181 -10.543 -26.134 1.00 95.94 82 LEU A O 1
ATOM 649 N N . PHE A 1 83 ? 4.301 -10.042 -24.125 1.00 95.69 83 PHE A N 1
ATOM 650 C CA . PHE A 1 83 ? 3.129 -10.916 -24.226 1.00 95.69 83 PHE A CA 1
ATOM 651 C C . PHE A 1 83 ? 1.858 -10.184 -24.682 1.00 95.69 83 PHE A C 1
ATOM 653 O O . PHE A 1 83 ? 0.772 -10.754 -24.624 1.00 95.69 83 PHE A O 1
ATOM 660 N N . ALA A 1 84 ? 1.984 -8.926 -25.124 1.00 94.31 84 ALA A N 1
ATOM 661 C CA . ALA A 1 84 ? 0.877 -8.080 -25.576 1.00 94.31 84 ALA A CA 1
ATOM 662 C C . ALA A 1 84 ? -0.311 -8.022 -24.588 1.00 94.31 84 ALA A C 1
ATOM 664 O O . ALA A 1 84 ? -1.475 -7.989 -24.989 1.00 94.31 84 ALA A O 1
ATOM 665 N N . VAL A 1 85 ? -0.022 -7.993 -23.282 1.00 92.06 85 VAL A N 1
ATOM 666 C CA . VAL A 1 85 ? -1.045 -7.865 -22.237 1.00 92.06 85 VAL A CA 1
ATOM 667 C C . VAL A 1 85 ? -1.569 -6.424 -22.235 1.00 92.06 85 VAL A C 1
ATOM 669 O O . VAL A 1 85 ? -0.770 -5.490 -22.099 1.00 92.06 85 VAL A O 1
ATOM 672 N N . PRO A 1 86 ? -2.892 -6.203 -22.349 1.00 89.06 86 PRO A N 1
ATOM 673 C CA . PRO A 1 86 ? -3.454 -4.860 -22.345 1.00 89.06 86 PRO A CA 1
ATOM 674 C C . PRO A 1 86 ? -3.231 -4.194 -20.983 1.00 89.06 86 PRO A C 1
ATOM 676 O O . PRO A 1 86 ? -3.722 -4.656 -19.953 1.00 89.06 86 PRO A O 1
ATOM 679 N N . SER A 1 87 ? -2.496 -3.082 -20.972 1.00 83.62 87 SER A N 1
ATOM 680 C CA . SER A 1 87 ? -2.272 -2.276 -19.771 1.00 83.62 87 SER A CA 1
ATOM 681 C C . SER A 1 87 ? -3.126 -1.013 -19.800 1.00 83.62 87 SER A C 1
ATOM 683 O O . SER A 1 87 ? -3.027 -0.224 -20.740 1.00 83.62 87 SER A O 1
ATOM 685 N N . VAL A 1 88 ? -3.909 -0.778 -18.747 1.00 81.38 88 VAL A N 1
ATOM 686 C CA . VAL A 1 88 ? -4.663 0.469 -18.560 1.00 81.38 88 VAL A CA 1
ATOM 687 C C . VAL A 1 88 ? -3.899 1.376 -17.602 1.00 81.38 88 VAL A C 1
ATOM 689 O O . VAL A 1 88 ? -3.532 0.962 -16.502 1.00 81.38 88 VAL A O 1
ATOM 692 N N . PHE A 1 89 ? -3.670 2.623 -18.008 1.00 78.06 89 PHE A N 1
ATOM 693 C CA . PHE A 1 89 ? -3.136 3.654 -17.126 1.00 78.06 89 PHE A CA 1
ATOM 694 C C . PHE A 1 89 ? -4.280 4.501 -16.572 1.00 78.06 89 PHE A C 1
ATOM 696 O O . PHE A 1 89 ? -4.902 5.269 -17.305 1.00 78.06 89 PHE A O 1
ATOM 703 N N . THR A 1 90 ? -4.530 4.388 -15.270 1.00 74.25 90 THR A N 1
ATOM 704 C CA . THR A 1 90 ? -5.508 5.231 -14.578 1.00 74.25 90 THR A CA 1
ATOM 705 C C . THR A 1 90 ? -4.766 6.322 -13.810 1.00 74.25 90 THR A C 1
ATOM 707 O O . THR A 1 90 ? -4.099 6.005 -12.820 1.00 74.25 90 THR A O 1
ATOM 710 N N . PRO A 1 91 ? -4.859 7.600 -14.222 1.00 71.38 91 PRO A N 1
ATOM 711 C CA . PRO A 1 91 ? -4.223 8.682 -13.489 1.00 71.38 91 PRO A CA 1
ATOM 712 C C . PRO A 1 91 ? -4.840 8.791 -12.089 1.00 71.38 91 PRO A C 1
ATOM 714 O O . PRO A 1 91 ? -6.050 8.918 -11.918 1.00 71.38 91 PRO A O 1
ATOM 717 N N . ALA A 1 92 ? -3.993 8.740 -11.067 1.00 72.94 92 ALA A N 1
ATOM 718 C CA . ALA A 1 92 ? -4.349 9.116 -9.708 1.00 72.94 92 ALA A CA 1
ATOM 719 C C . ALA A 1 92 ? -4.358 10.650 -9.543 1.00 72.94 92 ALA A C 1
ATOM 721 O O . ALA A 1 92 ? -3.782 11.374 -10.352 1.00 72.94 92 ALA A O 1
ATOM 722 N N . ILE A 1 93 ? -4.981 11.147 -8.472 1.00 70.12 93 ILE A N 1
ATOM 723 C CA . ILE A 1 93 ? -5.119 12.590 -8.161 1.00 70.12 93 ILE A CA 1
ATOM 724 C C . ILE A 1 93 ? -3.753 13.295 -8.057 1.00 70.12 93 ILE A C 1
ATOM 726 O O . ILE A 1 93 ? -3.633 14.489 -8.298 1.00 70.12 93 ILE A O 1
ATOM 730 N N . ASP A 1 94 ? -2.715 12.545 -7.708 1.00 69.88 94 ASP A N 1
ATOM 731 C CA . ASP A 1 94 ? -1.334 13.003 -7.580 1.00 69.88 94 ASP A CA 1
ATOM 732 C C . ASP A 1 94 ? -0.510 12.820 -8.871 1.00 69.88 94 ASP A C 1
ATOM 734 O O . ASP A 1 94 ? 0.701 13.061 -8.883 1.00 69.88 94 ASP A O 1
ATOM 738 N N . THR A 1 95 ? -1.127 12.370 -9.966 1.00 72.94 95 THR A N 1
ATOM 739 C CA . THR A 1 95 ? -0.447 12.190 -11.256 1.00 72.94 95 THR A CA 1
ATOM 740 C C . THR A 1 95 ? -0.029 13.552 -11.791 1.00 72.94 95 THR A C 1
ATOM 742 O O . THR A 1 95 ? -0.864 14.439 -11.932 1.00 72.94 95 THR A O 1
ATOM 745 N N . LYS A 1 96 ? 1.264 13.713 -12.101 1.00 72.38 96 LYS A N 1
ATOM 746 C CA . LYS A 1 96 ? 1.905 14.994 -12.468 1.00 72.38 96 LYS A CA 1
ATOM 747 C C . LYS A 1 96 ? 1.916 16.065 -11.366 1.00 72.38 96 LYS A C 1
ATOM 749 O O . LYS A 1 96 ? 2.289 17.202 -11.643 1.00 72.38 96 LYS A O 1
ATOM 754 N N . ALA A 1 97 ? 1.563 15.731 -10.125 1.00 79.88 97 ALA A N 1
ATOM 755 C CA . ALA A 1 97 ? 1.789 16.642 -9.009 1.00 79.88 97 ALA A CA 1
ATOM 756 C C . ALA A 1 97 ? 3.304 16.840 -8.786 1.00 79.88 97 ALA A C 1
ATOM 758 O O . ALA A 1 97 ? 4.081 15.908 -9.020 1.00 79.88 97 ALA A O 1
ATOM 759 N N . PRO A 1 98 ? 3.749 18.022 -8.318 1.00 82.81 98 PRO A N 1
ATOM 760 C CA . PRO A 1 98 ? 5.161 18.250 -8.031 1.00 82.81 98 PRO A CA 1
ATOM 761 C C . PRO A 1 98 ? 5.649 17.284 -6.947 1.00 82.81 98 PRO A C 1
ATOM 763 O O . PRO A 1 98 ? 4.888 16.884 -6.067 1.00 82.81 98 PRO A O 1
ATOM 766 N N . GLU A 1 99 ? 6.931 16.925 -6.966 1.00 80.88 99 GLU A N 1
ATOM 767 C CA . GLU A 1 99 ? 7.486 15.917 -6.046 1.00 80.88 99 GLU A CA 1
ATOM 768 C C . GLU A 1 99 ? 7.281 16.272 -4.569 1.00 80.88 99 GLU A C 1
ATOM 770 O O . GLU A 1 99 ? 7.029 15.406 -3.739 1.00 80.88 99 GLU A O 1
ATOM 775 N N . LYS A 1 100 ? 7.336 17.568 -4.253 1.00 84.19 100 LYS A N 1
ATOM 776 C CA . LYS A 1 100 ? 7.159 18.107 -2.900 1.00 84.19 100 LYS A CA 1
ATOM 777 C C . LYS A 1 100 ? 5.686 18.328 -2.516 1.00 84.19 100 LYS A C 1
ATOM 779 O O . LYS A 1 100 ? 5.420 18.926 -1.483 1.00 84.19 100 LYS A O 1
ATOM 784 N N . SER A 1 101 ? 4.730 17.868 -3.329 1.00 84.94 101 SER A N 1
ATOM 785 C CA . SER A 1 101 ? 3.288 18.008 -3.052 1.00 84.94 101 SER A CA 1
ATOM 786 C C . SER A 1 101 ? 2.808 17.167 -1.870 1.00 84.94 101 SER A C 1
ATOM 788 O O . SER A 1 101 ? 1.834 17.520 -1.214 1.00 84.94 101 SER A O 1
ATOM 790 N N . SER A 1 102 ? 3.450 16.026 -1.613 1.00 86.06 102 SER A N 1
ATOM 791 C CA . SER A 1 102 ? 3.098 15.130 -0.512 1.00 86.06 102 SER A CA 1
ATOM 792 C C . SER A 1 102 ? 4.269 14.222 -0.154 1.00 86.06 102 SER A C 1
ATOM 794 O O . SER A 1 102 ? 5.126 13.946 -0.993 1.00 86.06 102 SER A O 1
ATOM 796 N N . ILE A 1 103 ? 4.266 13.682 1.069 1.00 88.19 103 ILE A N 1
ATOM 797 C CA . ILE A 1 103 ? 5.252 12.677 1.505 1.00 88.19 103 ILE A CA 1
ATOM 798 C C . ILE A 1 103 ? 5.219 11.449 0.580 1.00 88.19 103 ILE A C 1
ATOM 800 O O . ILE A 1 103 ? 6.266 10.908 0.241 1.00 88.19 103 ILE A O 1
ATOM 804 N N . HIS A 1 104 ? 4.031 11.050 0.113 1.00 87.38 104 HIS A N 1
ATOM 805 C CA . HIS A 1 104 ? 3.860 9.944 -0.831 1.00 87.38 104 HIS A CA 1
ATOM 806 C C . HIS A 1 104 ? 4.606 10.187 -2.152 1.00 87.38 104 HIS A C 1
ATOM 808 O O . HIS A 1 104 ? 5.366 9.326 -2.594 1.00 87.38 104 HIS A O 1
ATOM 814 N N . ARG A 1 105 ? 4.436 11.371 -2.755 1.00 88.94 105 ARG A N 1
ATOM 815 C CA . ARG A 1 105 ? 5.136 11.756 -3.992 1.00 88.94 105 ARG A CA 1
ATOM 816 C C . ARG A 1 105 ? 6.634 11.938 -3.780 1.00 88.94 105 ARG A C 1
ATOM 818 O O . ARG A 1 105 ? 7.417 11.504 -4.621 1.00 88.94 105 ARG A O 1
ATOM 825 N N . LEU A 1 106 ? 7.030 12.512 -2.647 1.00 92.06 106 LEU A N 1
ATOM 826 C CA . LEU A 1 106 ? 8.434 12.697 -2.301 1.00 92.06 106 LEU A CA 1
ATOM 827 C C . LEU A 1 106 ? 9.150 11.349 -2.166 1.00 92.06 106 LEU A C 1
ATOM 829 O O . LEU A 1 106 ? 10.232 11.176 -2.723 1.00 92.06 106 LEU A O 1
ATOM 833 N N . MET A 1 107 ? 8.544 10.389 -1.459 1.00 92.19 107 MET A N 1
ATOM 834 C CA . MET A 1 107 ? 9.126 9.056 -1.274 1.00 92.19 107 MET A CA 1
ATOM 835 C C . MET A 1 107 ? 9.161 8.253 -2.564 1.00 92.19 107 MET A C 1
ATOM 837 O O . MET A 1 107 ? 10.144 7.566 -2.823 1.00 92.19 107 MET A O 1
ATOM 841 N N . GLU A 1 108 ? 8.133 8.359 -3.399 1.00 91.19 108 GLU A N 1
ATOM 842 C CA . GLU A 1 108 ? 8.154 7.751 -4.725 1.00 91.19 108 GLU A CA 1
ATOM 843 C C . GLU A 1 108 ? 9.293 8.296 -5.585 1.00 91.19 108 GLU A C 1
ATOM 845 O O . GLU A 1 108 ? 10.107 7.517 -6.079 1.00 91.19 108 GLU A O 1
ATOM 850 N N . ALA A 1 109 ? 9.406 9.620 -5.712 1.00 91.56 109 ALA A N 1
ATOM 851 C CA . ALA A 1 109 ? 10.471 10.245 -6.488 1.00 91.56 109 ALA A CA 1
ATOM 852 C C . ALA A 1 109 ? 11.861 9.892 -5.934 1.00 91.56 109 ALA A C 1
ATOM 854 O O . ALA A 1 109 ? 12.780 9.603 -6.698 1.00 91.56 109 ALA A O 1
ATOM 855 N N . PHE A 1 110 ? 12.009 9.860 -4.607 1.00 93.31 110 PHE A N 1
ATOM 856 C CA . PHE A 1 110 ? 13.237 9.450 -3.932 1.00 93.31 110 PHE A CA 1
ATOM 857 C C . PHE A 1 110 ? 13.630 8.003 -4.257 1.00 93.31 110 PHE A C 1
ATOM 859 O O . PHE A 1 110 ? 14.745 7.768 -4.721 1.00 93.31 110 PHE A O 1
ATOM 866 N N . VAL A 1 111 ? 12.720 7.040 -4.076 1.00 92.62 111 VAL A N 1
ATOM 867 C CA . VAL A 1 111 ? 12.996 5.617 -4.337 1.00 92.62 111 VAL A CA 1
ATOM 868 C C . VAL A 1 111 ? 13.278 5.373 -5.819 1.00 92.62 111 VAL A C 1
ATOM 870 O O . VAL A 1 111 ? 14.215 4.648 -6.147 1.00 92.62 111 VAL A O 1
ATOM 873 N N . LEU A 1 112 ? 12.520 6.001 -6.725 1.00 91.75 112 LEU A N 1
ATOM 874 C CA . LEU A 1 112 ? 12.735 5.862 -8.167 1.00 91.75 112 LEU A CA 1
ATOM 875 C C . LEU A 1 112 ? 14.074 6.469 -8.614 1.00 91.75 112 LEU A C 1
ATOM 877 O O . LEU A 1 112 ? 14.776 5.855 -9.419 1.00 91.75 112 LEU A O 1
ATOM 881 N N . ARG A 1 113 ? 14.466 7.631 -8.071 1.00 92.94 113 ARG A N 1
ATOM 882 C CA . ARG A 1 113 ? 15.794 8.220 -8.318 1.00 92.94 113 ARG A CA 1
ATOM 883 C C . ARG A 1 113 ? 16.919 7.336 -7.807 1.00 92.94 113 ARG A C 1
ATOM 885 O O . ARG A 1 113 ? 17.887 7.120 -8.531 1.00 92.94 113 ARG A O 1
ATOM 892 N N . LEU A 1 114 ? 16.785 6.807 -6.591 1.00 92.25 114 LEU A N 1
ATOM 893 C CA . LEU A 1 114 ? 17.773 5.884 -6.043 1.00 92.25 114 LEU A CA 1
ATOM 894 C C . LEU A 1 114 ? 17.903 4.637 -6.913 1.00 92.25 114 LEU A C 1
ATOM 896 O O . LEU A 1 114 ? 19.018 4.249 -7.237 1.00 92.25 114 LEU A O 1
ATOM 900 N N . GLN A 1 115 ? 16.786 4.058 -7.361 1.00 91.88 115 GLN A N 1
ATOM 901 C CA . GLN A 1 115 ? 16.806 2.890 -8.242 1.00 91.88 115 GLN A CA 1
ATOM 902 C C . GLN A 1 115 ? 17.482 3.178 -9.593 1.00 91.88 115 GLN A C 1
ATOM 904 O O . GLN A 1 115 ? 18.084 2.282 -10.182 1.00 91.88 115 GLN A O 1
ATOM 909 N N . ALA A 1 116 ? 17.375 4.405 -10.111 1.00 90.44 116 ALA A N 1
ATOM 910 C CA . ALA A 1 116 ? 18.030 4.788 -11.360 1.00 90.44 116 ALA A CA 1
ATOM 911 C C . ALA A 1 116 ? 19.562 4.810 -11.233 1.00 90.44 116 ALA A C 1
ATOM 913 O O . ALA A 1 116 ? 20.248 4.443 -12.182 1.00 90.44 116 ALA A O 1
ATOM 914 N N . GLN A 1 117 ? 20.084 5.208 -10.070 1.00 91.50 117 GLN A N 1
ATOM 915 C CA . GLN A 1 117 ? 21.524 5.226 -9.786 1.00 91.50 117 GLN A CA 1
ATOM 916 C C . GLN A 1 117 ? 22.039 3.857 -9.317 1.00 91.50 117 GLN A C 1
ATOM 918 O O . GLN A 1 117 ? 23.147 3.456 -9.657 1.00 91.50 117 GLN A O 1
ATOM 923 N N . PHE A 1 118 ? 21.213 3.122 -8.572 1.00 92.44 118 PHE A N 1
ATOM 924 C CA . PHE A 1 118 ? 21.541 1.844 -7.950 1.00 92.44 118 PHE A CA 1
ATOM 925 C C . PHE A 1 118 ? 20.406 0.836 -8.212 1.00 92.44 118 PHE A C 1
ATOM 927 O O . PHE A 1 118 ? 19.434 0.767 -7.453 1.00 92.44 118 PHE A O 1
ATOM 934 N N . PRO A 1 119 ? 20.506 0.012 -9.273 1.00 87.50 119 PRO A N 1
ATOM 935 C CA . PRO A 1 119 ? 19.423 -0.885 -9.690 1.00 87.50 119 PRO A CA 1
ATOM 936 C C . PRO A 1 119 ? 18.933 -1.843 -8.594 1.00 87.50 119 PRO A C 1
ATOM 938 O O . PRO A 1 119 ? 17.742 -2.155 -8.530 1.00 87.50 119 PRO A O 1
ATOM 941 N N . SER A 1 120 ? 19.831 -2.260 -7.697 1.00 89.75 120 SER A N 1
ATOM 942 C CA . SER A 1 120 ? 19.534 -3.196 -6.609 1.00 89.75 120 SER A CA 1
ATOM 943 C C . SER A 1 120 ? 18.788 -2.571 -5.426 1.00 89.75 120 SER A C 1
ATOM 945 O O . SER A 1 120 ? 18.306 -3.315 -4.578 1.00 89.75 120 SER A O 1
ATOM 947 N N . THR A 1 121 ? 18.639 -1.241 -5.343 1.00 91.44 121 THR A N 1
ATOM 948 C CA . THR A 1 121 ? 18.075 -0.576 -4.151 1.00 91.44 121 THR A CA 1
ATOM 949 C C . THR A 1 121 ? 16.676 -1.060 -3.800 1.00 91.44 121 THR A C 1
ATOM 951 O O . THR A 1 121 ? 16.414 -1.367 -2.642 1.00 91.44 121 THR A O 1
ATOM 954 N N . VAL A 1 122 ? 15.776 -1.156 -4.781 1.00 92.38 122 VAL A N 1
ATOM 955 C CA . VAL A 1 122 ? 14.391 -1.589 -4.530 1.00 92.38 122 VAL A CA 1
ATOM 956 C C . VAL A 1 122 ? 14.346 -3.023 -4.010 1.00 92.38 122 VAL A C 1
ATOM 958 O O . VAL A 1 122 ? 13.633 -3.292 -3.048 1.00 92.38 122 VAL A O 1
ATOM 961 N N . SER A 1 123 ? 15.151 -3.916 -4.593 1.00 90.00 123 SER A N 1
ATOM 962 C CA . SER A 1 123 ? 15.252 -5.305 -4.142 1.00 90.00 123 SER A CA 1
ATOM 963 C C . SER A 1 123 ? 15.825 -5.381 -2.727 1.00 90.00 123 SER A C 1
ATOM 965 O O . SER A 1 123 ? 15.243 -6.037 -1.871 1.00 90.00 123 SER A O 1
ATOM 967 N N . THR A 1 124 ? 16.892 -4.632 -2.427 1.00 91.69 124 THR A N 1
ATOM 968 C CA . THR A 1 124 ? 17.475 -4.583 -1.079 1.00 91.69 124 THR A CA 1
ATOM 969 C C . THR A 1 124 ? 16.471 -4.078 -0.045 1.00 91.69 124 THR A C 1
ATOM 971 O O . THR A 1 124 ? 16.295 -4.721 0.984 1.00 91.69 124 THR A O 1
ATOM 974 N N . VAL A 1 125 ? 15.774 -2.971 -0.326 1.00 92.06 125 VAL A N 1
ATOM 975 C CA . VAL A 1 125 ? 14.734 -2.404 0.555 1.00 92.06 125 VAL A CA 1
ATOM 976 C C . VAL A 1 125 ? 13.581 -3.389 0.762 1.00 92.06 125 VAL A C 1
ATOM 978 O O . VAL A 1 125 ? 13.049 -3.511 1.863 1.00 92.06 125 VAL A O 1
ATOM 981 N N . TYR A 1 126 ? 13.188 -4.119 -0.281 1.00 88.81 126 TYR A N 1
ATOM 982 C CA . TYR A 1 126 ? 12.143 -5.125 -0.157 1.00 88.81 126 TYR A CA 1
ATOM 983 C C . TYR A 1 126 ? 12.605 -6.341 0.663 1.00 88.81 126 TYR A C 1
ATOM 985 O O . TYR A 1 126 ? 11.917 -6.749 1.597 1.00 88.81 126 TYR A O 1
ATOM 993 N N . ARG A 1 127 ? 13.800 -6.876 0.394 1.00 89.38 127 ARG A N 1
ATOM 994 C CA . ARG A 1 127 ? 14.381 -8.018 1.120 1.00 89.38 127 ARG A CA 1
ATOM 995 C C . ARG A 1 127 ? 14.634 -7.720 2.592 1.00 89.38 127 ARG A C 1
ATOM 997 O O . ARG A 1 127 ? 14.485 -8.608 3.424 1.00 89.38 127 ARG A O 1
ATOM 1004 N N . THR A 1 128 ? 15.001 -6.488 2.943 1.00 89.88 128 THR A N 1
ATOM 1005 C CA . THR A 1 128 ? 15.085 -6.089 4.355 1.00 89.88 128 THR A CA 1
ATOM 1006 C C . THR A 1 128 ? 13.708 -6.055 5.006 1.00 89.88 128 THR A C 1
ATOM 1008 O O . THR A 1 128 ? 13.581 -6.442 6.163 1.00 89.88 128 THR A O 1
ATOM 1011 N N . SER A 1 129 ? 12.667 -5.678 4.263 1.00 88.38 129 SER A N 1
ATOM 1012 C CA . SER A 1 129 ? 11.292 -5.685 4.765 1.00 88.38 129 SER A CA 1
ATOM 1013 C C . SER A 1 129 ? 10.722 -7.084 5.004 1.00 88.38 129 SER A C 1
ATOM 1015 O O . SER A 1 129 ? 9.892 -7.242 5.891 1.00 88.38 129 SER A O 1
ATOM 1017 N N . GLU A 1 130 ? 11.182 -8.103 4.268 1.00 86.62 130 GLU A N 1
ATOM 1018 C CA . GLU A 1 130 ? 10.790 -9.503 4.504 1.00 86.62 130 GLU A CA 1
ATOM 1019 C C . GLU A 1 130 ? 11.337 -10.054 5.825 1.00 86.62 130 GLU A C 1
ATOM 1021 O O . GLU A 1 130 ? 10.775 -10.994 6.377 1.00 86.62 130 GLU A O 1
ATOM 1026 N N . LYS A 1 131 ? 12.414 -9.462 6.355 1.00 88.12 131 LYS A N 1
ATOM 1027 C CA . LYS A 1 131 ? 12.970 -9.839 7.663 1.00 88.12 131 LYS A CA 1
ATOM 1028 C C . LYS A 1 131 ? 12.128 -9.324 8.830 1.00 88.12 131 LYS A C 1
ATOM 1030 O O . LYS A 1 131 ? 12.378 -9.706 9.969 1.00 88.12 131 LYS A O 1
ATOM 1035 N N . LEU A 1 132 ? 11.166 -8.437 8.569 1.00 86.56 132 LEU A N 1
ATOM 1036 C CA . LEU A 1 132 ? 10.258 -7.945 9.593 1.00 86.56 132 LEU A CA 1
ATOM 1037 C C . LEU A 1 132 ? 9.281 -9.060 9.956 1.00 86.56 132 LEU A C 1
ATOM 1039 O O . LEU A 1 132 ? 8.475 -9.497 9.135 1.00 86.56 132 LEU A O 1
ATOM 1043 N N . VAL A 1 133 ? 9.346 -9.506 11.203 1.00 79.44 133 VAL A N 1
ATOM 1044 C CA . VAL A 1 133 ? 8.435 -10.522 11.722 1.00 79.44 133 VAL A CA 1
ATOM 1045 C C . VAL A 1 133 ? 7.099 -9.861 12.052 1.00 79.44 133 VAL A C 1
ATOM 1047 O O . VAL A 1 133 ? 7.048 -8.775 12.636 1.00 79.44 133 VAL A O 1
ATOM 1050 N N . LYS A 1 134 ? 5.996 -10.512 11.666 1.00 75.62 134 LYS A N 1
ATOM 1051 C CA . LYS A 1 134 ? 4.667 -10.180 12.188 1.00 75.62 134 LYS A CA 1
ATOM 1052 C C . LYS A 1 134 ? 4.726 -10.504 13.678 1.00 75.62 134 LYS A C 1
ATOM 1054 O O . LYS A 1 134 ? 4.734 -11.684 13.997 1.00 75.62 134 LYS A O 1
ATOM 1059 N N . ALA A 1 135 ? 4.848 -9.503 14.550 1.00 60.50 135 ALA A N 1
ATOM 1060 C CA . ALA A 1 135 ? 4.897 -9.739 15.991 1.00 60.50 135 ALA A CA 1
ATOM 1061 C C . ALA A 1 135 ? 3.717 -10.650 16.386 1.00 60.50 135 ALA A C 1
ATOM 1063 O O . ALA A 1 135 ? 2.563 -10.237 16.199 1.00 60.50 135 ALA A O 1
ATOM 1064 N N . PRO A 1 136 ? 3.971 -11.892 16.838 1.00 51.97 136 PRO A N 1
ATOM 1065 C CA . PRO A 1 136 ? 2.938 -12.694 17.457 1.00 51.97 136 PRO A CA 1
ATOM 1066 C C . PRO A 1 136 ? 2.541 -11.954 18.728 1.00 51.97 136 PRO A C 1
ATOM 1068 O O . PRO A 1 136 ? 3.401 -11.496 19.480 1.00 51.97 136 PRO A O 1
ATOM 1071 N N . ARG A 1 137 ? 1.241 -11.804 18.976 1.00 51.31 137 ARG A N 1
ATOM 1072 C CA . ARG A 1 137 ? 0.811 -11.588 20.354 1.00 51.31 137 ARG A CA 1
ATOM 1073 C C . ARG A 1 137 ? 1.023 -12.925 21.053 1.00 51.31 137 ARG A C 1
ATOM 1075 O O . ARG A 1 137 ? 0.146 -13.782 21.000 1.00 51.31 137 ARG A O 1
ATOM 1082 N N . ASP A 1 138 ? 2.212 -13.128 21.609 1.00 37.84 138 ASP A N 1
ATOM 1083 C CA . ASP A 1 138 ? 2.472 -14.217 22.545 1.00 37.84 138 ASP A CA 1
ATOM 1084 C C . ASP A 1 138 ? 1.682 -13.894 23.817 1.00 37.84 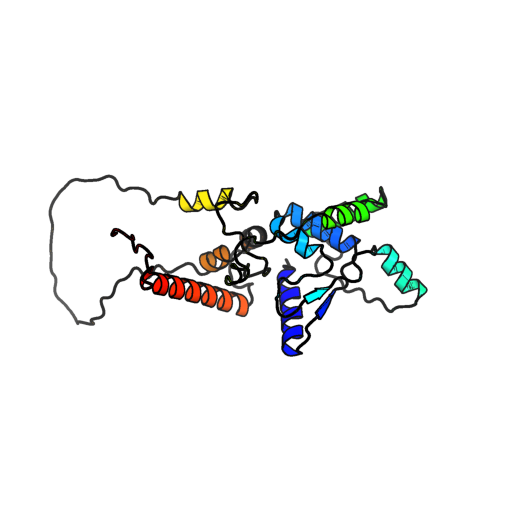138 ASP A C 1
ATOM 1086 O O . ASP A 1 138 ? 2.137 -13.195 24.714 1.00 37.84 138 ASP A O 1
ATOM 1090 N N . GLY A 1 139 ? 0.410 -14.289 23.804 1.00 41.72 139 GLY A N 1
ATOM 1091 C CA . GLY A 1 139 ? -0.573 -13.934 24.817 1.00 41.72 139 GLY A CA 1
ATOM 1092 C C . GLY A 1 139 ? -1.981 -14.240 24.322 1.00 41.72 139 GLY A C 1
ATOM 1093 O O . GLY A 1 139 ? -2.672 -13.367 23.805 1.00 41.72 139 GLY A O 1
ATOM 1094 N N . SER A 1 140 ? -2.387 -15.497 24.493 1.00 38.88 140 SER A N 1
ATOM 1095 C CA . SER A 1 140 ? -3.752 -16.008 24.316 1.00 38.88 140 SER A CA 1
ATOM 1096 C C . SER A 1 140 ? -4.228 -16.211 22.874 1.00 38.88 140 SER A C 1
ATOM 1098 O O . SER A 1 140 ? -4.977 -15.416 22.312 1.00 38.88 140 SER A O 1
ATOM 1100 N N . ALA A 1 141 ? -3.973 -17.416 22.356 1.00 39.41 141 ALA A N 1
ATOM 1101 C CA . ALA A 1 141 ? -4.701 -18.030 21.237 1.00 39.41 141 ALA A CA 1
ATOM 1102 C C . ALA A 1 141 ? -6.220 -18.246 21.501 1.00 39.41 141 ALA A C 1
ATOM 1104 O O . ALA A 1 141 ? -6.883 -18.943 20.738 1.00 39.41 141 ALA A O 1
ATOM 1105 N N . GLY A 1 142 ? -6.776 -17.650 22.563 1.00 40.31 142 GLY A N 1
ATOM 1106 C CA . GLY A 1 142 ? -8.196 -17.677 22.926 1.00 40.31 142 GLY A CA 1
ATOM 1107 C C . GLY A 1 142 ? -8.771 -16.324 23.373 1.00 40.31 142 GLY A C 1
ATOM 1108 O O . GLY A 1 142 ? -9.921 -16.279 23.795 1.00 40.31 142 GLY A O 1
ATOM 1109 N N . GLY A 1 143 ? -8.006 -15.225 23.298 1.00 44.84 143 GLY A N 1
ATOM 1110 C CA . GLY A 1 143 ? -8.509 -13.886 23.632 1.00 44.84 143 GLY A CA 1
ATOM 1111 C C . GLY A 1 143 ? -9.219 -13.214 22.445 1.00 44.84 143 GLY A C 1
ATOM 1112 O O . GLY A 1 143 ? -8.862 -13.481 21.292 1.00 44.84 143 GLY A O 1
ATOM 1113 N N . PRO A 1 144 ? -10.205 -12.322 22.674 1.00 53.12 144 PRO A N 1
ATOM 1114 C CA . PRO A 1 144 ? -10.803 -11.544 21.595 1.00 53.12 144 PRO A CA 1
ATOM 1115 C C . PRO A 1 144 ? -9.721 -10.717 20.876 1.00 53.12 144 PRO A C 1
ATOM 1117 O O . PRO A 1 144 ? -8.805 -10.198 21.521 1.00 53.12 144 PRO A O 1
ATOM 1120 N N . PRO A 1 145 ? -9.789 -10.581 19.537 1.00 59.53 145 PRO A N 1
ATOM 1121 C CA . PRO A 1 145 ? -8.806 -9.812 18.786 1.00 59.53 145 PRO A CA 1
ATOM 1122 C C . PRO A 1 145 ? -8.736 -8.387 19.341 1.00 59.53 145 PRO A C 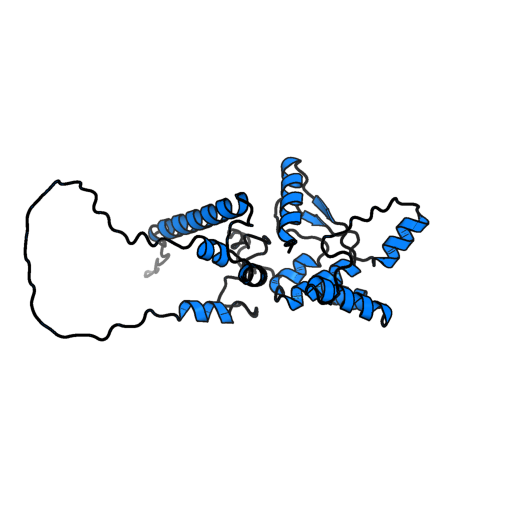1
ATOM 1124 O O . PRO A 1 145 ? -9.761 -7.714 19.446 1.00 59.53 145 PRO A O 1
ATOM 1127 N N . GLY A 1 146 ? -7.522 -7.940 19.677 1.00 65.12 146 GLY A N 1
ATOM 1128 C CA . GLY A 1 146 ? -7.279 -6.612 20.242 1.00 65.12 146 GLY A CA 1
ATOM 1129 C C . GLY A 1 146 ? -7.883 -5.477 19.401 1.00 65.12 146 GLY A C 1
ATOM 1130 O O . GLY A 1 146 ? -8.179 -5.660 18.211 1.00 65.12 146 GLY A O 1
ATOM 1131 N N . PRO A 1 147 ? -8.068 -4.288 20.000 1.00 73.69 147 PRO A N 1
ATOM 1132 C CA . PRO A 1 147 ? -8.760 -3.178 19.356 1.00 73.69 147 PRO A CA 1
ATOM 1133 C C . PRO A 1 147 ? -8.083 -2.815 18.029 1.00 73.69 147 PRO A C 1
ATOM 1135 O O . PRO A 1 147 ? -6.864 -2.856 17.905 1.00 73.69 147 PRO A O 1
ATOM 1138 N N . ARG A 1 148 ? -8.865 -2.485 16.996 1.00 80.25 148 ARG A N 1
ATOM 1139 C CA . ARG A 1 148 ? -8.361 -2.186 15.641 1.00 80.25 148 ARG A CA 1
ATOM 1140 C C . ARG A 1 148 ? -8.615 -0.738 15.276 1.00 80.25 148 ARG A C 1
ATOM 1142 O O . ARG A 1 148 ? -9.667 -0.191 15.585 1.00 80.25 148 ARG A O 1
ATOM 1149 N N . CYS A 1 149 ? -7.694 -0.145 14.531 1.00 83.06 149 CYS A N 1
ATOM 1150 C CA . CYS A 1 149 ? -7.814 1.208 14.020 1.00 83.06 149 CYS A CA 1
ATOM 1151 C C . CYS A 1 149 ? -9.061 1.336 13.150 1.00 83.06 149 CYS A C 1
ATOM 1153 O O . CYS A 1 149 ? -9.237 0.591 12.190 1.00 83.06 149 CYS A O 1
ATOM 1155 N N . LEU A 1 150 ? -9.893 2.322 13.448 1.00 83.31 150 LEU A N 1
ATOM 1156 C CA . LEU A 1 150 ? -11.147 2.566 12.746 1.00 83.31 150 LEU A CA 1
ATOM 1157 C C . LEU A 1 150 ? -10.958 2.926 11.260 1.00 83.31 150 LEU A C 1
ATOM 1159 O O . LEU A 1 150 ? -11.800 2.605 10.427 1.00 83.31 150 LEU A O 1
ATOM 1163 N N . LEU A 1 151 ? -9.830 3.550 10.901 1.00 81.88 151 LEU A N 1
ATOM 1164 C CA . LEU A 1 151 ? -9.534 3.893 9.508 1.00 81.88 151 LEU A CA 1
ATOM 1165 C C . LEU A 1 151 ? -8.790 2.774 8.783 1.00 81.88 151 LEU A C 1
ATOM 1167 O O . LEU A 1 151 ? -9.243 2.315 7.742 1.00 81.88 151 LEU A O 1
ATOM 1171 N N . CYS A 1 152 ? -7.633 2.345 9.289 1.00 77.38 152 CYS A N 1
ATOM 1172 C CA . CYS A 1 152 ? -6.768 1.415 8.557 1.00 77.38 152 CYS A CA 1
ATOM 1173 C C . CYS A 1 152 ? -6.897 -0.052 8.981 1.00 77.38 152 CYS A C 1
ATOM 1175 O O . CYS A 1 152 ? -6.181 -0.878 8.427 1.00 77.38 152 CYS A O 1
ATOM 1177 N N . MET A 1 153 ? -7.755 -0.378 9.957 1.00 77.12 153 MET A N 1
ATOM 1178 C CA . MET A 1 153 ? -7.995 -1.732 10.494 1.00 77.12 153 MET A CA 1
ATOM 1179 C C . MET A 1 153 ? -6.766 -2.453 11.077 1.00 77.12 153 MET A C 1
ATOM 1181 O O . MET A 1 153 ? -6.862 -3.600 11.522 1.00 77.12 153 MET A O 1
ATOM 1185 N N . CYS A 1 154 ? -5.620 -1.773 11.129 1.00 76.25 154 CYS A N 1
ATOM 1186 C CA . CYS A 1 154 ? -4.428 -2.221 11.834 1.00 76.25 154 CYS A CA 1
ATOM 1187 C C . CYS A 1 154 ? -4.708 -2.363 13.333 1.00 76.25 154 CYS A C 1
ATOM 1189 O O . CYS A 1 154 ? -5.434 -1.537 13.880 1.00 76.25 154 CYS A O 1
ATOM 1191 N N . ALA A 1 155 ? -4.115 -3.358 13.993 1.00 75.00 155 ALA A N 1
ATOM 1192 C CA . ALA A 1 155 ? -4.212 -3.502 15.446 1.00 75.00 155 ALA A CA 1
ATOM 1193 C C . ALA A 1 155 ? -3.772 -2.204 16.147 1.00 75.00 155 ALA A C 1
ATOM 1195 O O . ALA A 1 155 ? -2.803 -1.579 15.737 1.00 75.00 155 ALA A O 1
ATOM 1196 N N . LEU A 1 156 ? -4.505 -1.750 17.153 1.00 73.62 156 LEU A N 1
ATOM 1197 C CA . LEU A 1 156 ? -4.086 -0.652 18.009 1.00 73.62 156 LEU A CA 1
ATOM 1198 C C . LEU A 1 156 ? -3.175 -1.249 19.071 1.00 73.62 156 LEU A C 1
ATOM 1200 O O . LEU A 1 156 ? -3.583 -2.118 19.835 1.00 73.62 156 LEU A O 1
ATOM 1204 N N . ASP A 1 157 ? -1.933 -0.796 19.070 1.00 59.19 157 ASP A N 1
ATOM 1205 C CA . ASP A 1 157 ? -0.990 -1.041 20.149 1.00 59.19 157 ASP A CA 1
ATOM 1206 C C . ASP A 1 157 ? -1.405 -0.113 21.299 1.00 59.19 157 ASP A C 1
ATOM 1208 O O . ASP A 1 157 ? -1.009 1.043 21.305 1.00 59.19 157 ASP A O 1
ATOM 1212 N N . ILE A 1 158 ? -2.354 -0.537 22.144 1.00 53.38 158 ILE A N 1
ATOM 1213 C CA . ILE A 1 158 ? -2.782 0.222 23.342 1.00 53.38 158 ILE A CA 1
ATOM 1214 C C . ILE A 1 158 ? -1.976 -0.222 24.574 1.00 53.38 158 ILE A C 1
ATOM 1216 O O . ILE A 1 158 ? -2.058 0.406 25.625 1.00 53.38 158 ILE A O 1
ATOM 1220 N N . ASP A 1 159 ? -1.142 -1.254 24.439 1.00 47.28 159 ASP A N 1
ATOM 1221 C CA . ASP A 1 159 ? -0.415 -1.836 25.557 1.00 47.28 159 ASP A CA 1
ATOM 1222 C C . ASP A 1 159 ? 0.737 -0.898 25.959 1.00 47.28 159 ASP A C 1
ATOM 1224 O O . ASP A 1 159 ? 1.785 -0.802 25.315 1.00 47.28 159 ASP A O 1
ATOM 1228 N N . THR A 1 160 ? 0.502 -0.149 27.037 1.00 48.41 160 THR A N 1
ATOM 1229 C CA . THR A 1 160 ? 1.421 0.820 27.653 1.00 48.41 160 THR A CA 1
ATOM 1230 C C . THR A 1 160 ? 2.669 0.176 28.260 1.00 48.41 160 THR A C 1
ATOM 1232 O O . THR A 1 160 ? 3.605 0.899 28.590 1.00 48.41 160 THR A O 1
ATOM 1235 N N . ALA A 1 161 ? 2.698 -1.152 28.405 1.00 46.16 161 ALA A N 1
ATOM 1236 C CA . ALA A 1 161 ? 3.766 -1.871 29.095 1.00 46.16 161 ALA A CA 1
ATOM 1237 C C . ALA A 1 161 ? 4.961 -2.255 28.198 1.00 46.16 161 ALA A C 1
ATOM 1239 O O . ALA A 1 161 ? 6.084 -2.223 28.683 1.00 46.16 161 ALA A O 1
ATOM 1240 N N . ASP A 1 162 ? 4.753 -2.542 26.905 1.00 44.00 162 ASP A N 1
ATOM 1241 C CA . ASP A 1 162 ? 5.796 -3.145 26.042 1.00 44.00 162 ASP A CA 1
ATOM 1242 C C . ASP A 1 162 ? 5.943 -2.497 24.655 1.00 44.00 162 ASP A C 1
ATOM 1244 O O . ASP A 1 162 ? 6.539 -3.048 23.723 1.00 44.00 162 ASP A O 1
ATOM 1248 N N . SER A 1 163 ? 5.433 -1.283 24.477 1.00 46.38 163 SER A N 1
ATOM 1249 C CA . SER A 1 163 ? 5.541 -0.589 23.199 1.00 46.38 163 SER A CA 1
ATOM 1250 C C . SER A 1 163 ? 6.872 0.171 23.083 1.00 46.38 163 SER A C 1
ATOM 1252 O O . SER A 1 163 ? 6.961 1.368 23.336 1.00 46.38 163 SER A O 1
ATOM 1254 N N . ALA A 1 164 ? 7.902 -0.487 22.530 1.00 46.88 164 ALA A N 1
ATOM 1255 C CA . ALA A 1 164 ? 9.054 0.176 21.883 1.00 46.88 164 ALA A CA 1
ATOM 1256 C C . ALA A 1 164 ? 8.655 0.964 20.607 1.00 46.88 164 ALA A C 1
ATOM 1258 O O . ALA A 1 164 ? 9.486 1.353 19.782 1.00 46.88 164 ALA A O 1
ATOM 1259 N N . THR A 1 165 ? 7.354 1.176 20.406 1.00 52.91 165 THR A N 1
ATOM 1260 C CA . THR A 1 165 ? 6.780 2.027 19.378 1.00 52.91 165 THR A CA 1
ATOM 1261 C C . THR A 1 165 ? 6.636 3.440 19.951 1.00 52.91 165 THR A C 1
ATOM 1263 O O . THR A 1 165 ? 6.426 3.635 21.144 1.00 52.91 165 THR A O 1
ATOM 1266 N N . ALA A 1 166 ? 6.710 4.472 19.105 1.00 46.12 166 ALA A N 1
ATOM 1267 C CA . ALA A 1 166 ? 6.560 5.877 19.518 1.00 46.12 166 ALA A CA 1
ATOM 1268 C C . ALA A 1 166 ? 5.216 6.211 20.225 1.00 46.12 166 ALA A C 1
ATOM 1270 O O . ALA A 1 166 ? 4.974 7.364 20.581 1.00 46.12 166 ALA A O 1
ATOM 1271 N N . PHE A 1 167 ? 4.334 5.220 20.393 1.00 44.59 167 PHE A N 1
ATOM 1272 C CA . PHE A 1 167 ? 3.042 5.302 21.052 1.00 44.59 167 PHE A CA 1
ATOM 1273 C C . PHE A 1 167 ? 3.150 5.369 22.583 1.00 44.59 167 PHE A C 1
ATOM 1275 O O . PHE A 1 167 ? 2.518 6.250 23.168 1.00 44.59 167 PHE A O 1
ATOM 1282 N N . GLY A 1 168 ? 3.996 4.542 23.217 1.00 47.91 168 GLY A N 1
ATOM 1283 C CA . GLY A 1 168 ? 4.122 4.488 24.685 1.00 47.91 168 GLY A CA 1
ATOM 1284 C C . GLY A 1 168 ? 4.539 5.820 25.323 1.00 47.91 168 GLY A C 1
ATOM 1285 O O . GLY A 1 168 ? 4.149 6.143 26.441 1.00 47.91 168 GLY A O 1
ATOM 1286 N N . VAL A 1 169 ? 5.257 6.662 24.574 1.00 43.44 169 VAL A N 1
ATOM 1287 C CA . VAL A 1 169 ? 5.743 7.966 25.054 1.00 43.44 169 VAL A CA 1
ATOM 1288 C C . VAL A 1 169 ? 4.647 9.048 25.053 1.00 43.44 169 VAL A C 1
ATOM 1290 O O . VAL A 1 169 ? 4.731 10.000 25.825 1.00 43.44 169 VAL A O 1
ATOM 1293 N N . GLN A 1 170 ? 3.605 8.943 24.214 1.00 47.59 170 GLN A N 1
ATOM 1294 C CA . GLN A 1 170 ? 2.576 9.995 24.093 1.00 47.59 170 GLN A CA 1
ATOM 1295 C C . GLN A 1 170 ? 1.328 9.744 24.943 1.00 47.59 170 GLN A C 1
ATOM 1297 O O . GLN A 1 170 ? 0.703 10.708 25.388 1.00 47.59 170 GLN A O 1
ATOM 1302 N N . THR A 1 171 ? 0.958 8.486 25.195 1.00 45.12 171 THR A N 1
ATOM 1303 C CA . THR A 1 171 ? -0.183 8.146 26.063 1.00 45.12 171 THR A CA 1
ATOM 1304 C C . THR A 1 171 ? 0.052 8.554 27.516 1.00 45.12 171 THR A C 1
ATOM 1306 O O . THR A 1 171 ? -0.873 9.064 28.143 1.00 45.12 171 THR A O 1
ATOM 1309 N N . LEU A 1 172 ? 1.294 8.469 28.008 1.00 37.03 172 LEU A N 1
ATOM 1310 C CA . LEU A 1 172 ? 1.677 8.958 29.341 1.00 37.03 172 LEU A CA 1
ATOM 1311 C C . LEU A 1 172 ? 1.430 10.464 29.535 1.00 37.03 172 LEU A C 1
ATOM 1313 O O . LEU A 1 172 ? 1.139 10.908 30.644 1.00 37.03 172 LEU A O 1
ATOM 1317 N N . HIS A 1 173 ? 1.510 11.259 28.464 1.00 38.97 173 HIS A N 1
ATOM 1318 C CA . HIS A 1 173 ? 1.338 12.712 28.545 1.00 38.97 173 HIS A CA 1
ATOM 1319 C C . HIS A 1 173 ? -0.144 13.120 28.627 1.00 38.97 173 HIS A C 1
ATOM 1321 O O . HIS A 1 173 ? -0.471 14.142 29.221 1.00 38.97 173 HIS A O 1
ATOM 1327 N N . LEU A 1 174 ? -1.058 12.312 28.075 1.00 38.53 174 LEU A N 1
ATOM 1328 C CA . LEU A 1 174 ? -2.503 12.560 28.175 1.00 38.53 174 LEU A CA 1
ATOM 1329 C C . LEU A 1 174 ? -3.082 12.144 29.531 1.00 38.53 174 LEU A C 1
ATOM 1331 O O . LEU A 1 174 ? -4.007 12.795 30.005 1.00 38.53 174 LEU A O 1
ATOM 1335 N N . SER A 1 175 ? -2.515 11.127 30.187 1.00 36.12 175 SER A N 1
ATOM 1336 C CA . SER A 1 175 ? -2.905 10.743 31.552 1.00 36.12 175 SER A CA 1
ATOM 1337 C C . SER A 1 175 ? -2.392 11.703 32.636 1.00 36.12 175 SER A C 1
ATOM 1339 O O . SER A 1 175 ? -2.880 11.654 33.759 1.00 36.12 175 SER A O 1
ATOM 1341 N N . GLN A 1 176 ? -1.425 12.577 32.325 1.00 35.66 176 GLN A N 1
ATOM 1342 C CA . GLN A 1 176 ? -0.831 13.526 33.282 1.00 35.66 176 GLN A CA 1
ATOM 1343 C C . GLN A 1 176 ? -1.447 14.934 33.262 1.00 35.66 176 GLN A C 1
ATOM 1345 O O . GLN A 1 176 ? -1.015 15.794 34.027 1.00 35.66 176 GLN A O 1
ATOM 1350 N N . MET A 1 177 ? -2.481 15.190 32.455 1.00 29.27 177 MET A N 1
ATOM 1351 C CA . MET A 1 177 ? -3.268 16.423 32.584 1.00 29.27 177 MET A CA 1
ATOM 1352 C C . MET A 1 177 ? -4.229 16.291 33.771 1.00 29.27 177 MET A C 1
ATOM 1354 O O . MET A 1 177 ? -5.434 16.105 33.622 1.00 29.27 177 MET A O 1
ATOM 1358 N N . GLN A 1 178 ? -3.653 16.355 34.968 1.00 33.41 178 GLN A N 1
ATOM 1359 C CA . GLN A 1 178 ? -4.365 16.497 36.228 1.00 33.41 178 GLN A CA 1
ATOM 1360 C C . GLN A 1 178 ? -5.197 17.795 36.163 1.00 33.41 178 GLN A C 1
ATOM 1362 O O . GLN A 1 178 ? -4.667 18.828 35.736 1.00 33.41 178 GLN A O 1
ATOM 1367 N N . PRO A 1 179 ? -6.490 17.789 36.534 1.00 31.53 179 PRO A N 1
ATOM 1368 C CA . PRO A 1 179 ? -7.252 19.029 36.628 1.00 31.53 179 PRO A CA 1
ATOM 1369 C C . PRO A 1 179 ? -6.567 19.959 37.644 1.00 31.53 179 PRO A C 1
ATOM 1371 O O . PRO A 1 179 ? -6.104 19.471 38.678 1.00 31.53 179 PRO A O 1
ATOM 1374 N N . PRO A 1 180 ? -6.466 21.277 37.380 1.00 29.69 180 PRO A N 1
ATOM 1375 C CA . PRO A 1 180 ? -5.838 22.196 38.317 1.00 29.69 180 PRO A CA 1
ATOM 1376 C C . PRO A 1 180 ? -6.586 22.160 39.652 1.00 29.69 180 PRO A C 1
ATOM 1378 O O . PRO A 1 180 ? -7.787 22.419 39.726 1.00 29.69 180 PRO A O 1
ATOM 1381 N N . THR A 1 181 ? -5.846 21.813 40.698 1.00 29.69 181 THR A N 1
ATOM 1382 C CA . THR A 1 181 ? -6.257 21.824 42.099 1.00 29.69 181 THR A CA 1
ATOM 1383 C C . THR A 1 181 ? -6.751 23.228 42.473 1.00 29.69 181 THR A C 1
ATOM 1385 O O . THR A 1 181 ? -5.980 24.182 42.338 1.00 29.69 181 THR A O 1
ATOM 1388 N N . PRO A 1 182 ? -7.996 23.416 42.946 1.00 34.72 182 PRO A N 1
ATOM 1389 C CA . PRO A 1 182 ? -8.391 24.693 43.525 1.00 34.72 182 PRO A CA 1
ATOM 1390 C C . PRO A 1 182 ? -7.758 24.838 44.924 1.00 34.72 182 PRO A C 1
ATOM 1392 O O . PRO A 1 182 ? -7.785 23.879 45.700 1.00 34.72 182 PRO A O 1
ATOM 1395 N N . PRO A 1 183 ? -7.180 26.000 45.281 1.00 31.91 183 PRO A N 1
ATOM 1396 C CA . PRO A 1 183 ? -6.700 26.237 46.638 1.00 31.91 183 PRO A CA 1
ATOM 1397 C C . PRO A 1 183 ? -7.876 26.372 47.621 1.00 31.91 183 PRO A C 1
ATOM 1399 O O . PRO A 1 183 ? -8.883 27.017 47.327 1.00 31.91 183 PRO A O 1
ATOM 1402 N N . ALA A 1 184 ? -7.725 25.734 48.782 1.00 30.55 184 ALA A N 1
ATOM 1403 C CA . ALA A 1 184 ? -8.713 25.631 49.850 1.00 30.55 184 ALA A CA 1
ATOM 1404 C C . ALA A 1 184 ? -8.805 26.898 50.733 1.00 30.55 184 ALA A C 1
ATOM 1406 O O . ALA A 1 184 ? -7.781 27.377 51.207 1.00 30.55 184 ALA A O 1
ATOM 1407 N N . GLU A 1 185 ? -10.060 27.335 50.943 1.00 28.47 185 GLU A N 1
ATOM 1408 C CA . GLU A 1 185 ? -10.726 27.967 52.116 1.00 28.47 185 GLU A CA 1
ATOM 1409 C C . GLU A 1 185 ? -10.123 29.240 52.774 1.00 28.47 185 GLU A C 1
ATOM 1411 O O . GLU A 1 185 ? -8.917 29.419 52.851 1.00 28.47 185 GLU A O 1
ATOM 1416 N N . ALA A 1 186 ? -10.886 30.219 53.293 1.00 28.25 186 ALA A N 1
ATOM 1417 C CA . ALA A 1 186 ? -12.168 30.197 54.026 1.00 28.25 186 ALA A CA 1
ATOM 1418 C C . ALA A 1 186 ? -12.841 31.618 54.052 1.00 28.25 186 ALA A C 1
ATOM 1420 O O . ALA A 1 186 ? -12.380 32.514 53.347 1.00 28.25 186 ALA A O 1
ATOM 1421 N N . PRO A 1 187 ? -13.825 31.928 54.930 1.00 39.78 187 PRO A N 1
ATOM 1422 C CA . PRO A 1 187 ? -15.256 31.594 54.868 1.00 39.78 187 PRO A CA 1
ATOM 1423 C C . PRO A 1 187 ? -16.158 32.860 54.876 1.00 39.78 187 PRO A C 1
ATOM 1425 O O . PRO A 1 187 ? -15.727 33.905 55.349 1.00 39.78 187 PRO A O 1
ATOM 1428 N N . THR A 1 188 ? -17.430 32.789 54.443 1.00 27.22 188 THR A N 1
ATOM 1429 C CA . THR A 1 188 ? -18.579 33.447 55.131 1.00 27.22 188 THR A CA 1
ATOM 1430 C C . THR A 1 188 ? -19.930 33.296 54.405 1.00 27.22 188 THR A C 1
ATOM 1432 O O . THR A 1 188 ? -20.114 33.699 53.264 1.00 27.22 188 THR A O 1
ATOM 1435 N N . THR A 1 189 ? -20.901 32.814 55.191 1.00 28.48 189 THR A N 1
ATOM 1436 C CA . THR A 1 189 ? -22.365 33.041 55.175 1.00 28.48 189 THR A CA 1
ATOM 1437 C C . THR A 1 189 ? -23.262 32.543 54.019 1.00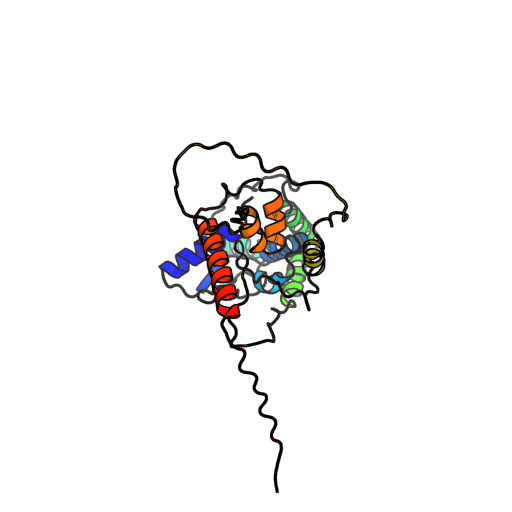 28.48 189 THR A C 1
ATOM 1439 O O . THR A 1 189 ? -23.087 32.939 52.870 1.00 28.48 189 THR A O 1
ATOM 1442 N N . PRO A 1 190 ? -24.322 31.764 54.337 1.00 41.09 190 PRO A N 1
ATOM 1443 C CA . PRO A 1 190 ? -25.363 31.365 53.396 1.00 41.09 190 PRO A CA 1
ATOM 1444 C C . PRO A 1 190 ? -26.497 32.399 53.360 1.00 41.09 190 PRO A C 1
ATOM 1446 O O . PRO A 1 190 ? -27.088 32.720 54.389 1.00 41.09 190 PRO A O 1
ATOM 1449 N N . CYS A 1 191 ? -26.860 32.868 52.167 1.00 26.81 191 CYS A N 1
ATOM 1450 C CA . CYS A 1 191 ? -28.074 33.656 51.965 1.00 26.81 191 CYS A CA 1
ATOM 1451 C C . CYS A 1 191 ? -29.025 32.904 51.037 1.00 26.81 191 CYS A C 1
ATOM 1453 O O . CYS A 1 191 ? -29.002 33.050 49.817 1.00 26.81 191 CYS A O 1
ATOM 1455 N N . CYS A 1 192 ? -29.898 32.112 51.655 1.00 31.45 192 CYS A N 1
ATOM 1456 C CA . CYS A 1 192 ? -31.171 31.737 51.065 1.00 31.45 192 CYS A CA 1
ATOM 1457 C C . CYS A 1 192 ? -32.007 33.008 50.874 1.00 31.45 192 CYS A C 1
ATOM 1459 O O . CYS A 1 192 ? -32.269 33.744 51.824 1.00 31.45 192 CYS A O 1
ATOM 1461 N N . SER A 1 193 ? -32.475 33.259 49.657 1.00 32.34 193 SER A N 1
ATOM 1462 C CA . SER A 1 193 ? -33.599 34.160 49.413 1.00 32.34 193 SER A CA 1
ATOM 1463 C C . SER A 1 193 ? -34.520 33.494 48.411 1.00 32.34 193 SER A C 1
ATOM 1465 O O . SER A 1 193 ? -34.268 33.461 47.210 1.00 32.34 193 SER A O 1
ATOM 1467 N N . ALA A 1 194 ? -35.581 32.913 48.955 1.00 33.53 194 ALA A N 1
ATOM 1468 C CA . ALA A 1 194 ? -36.711 32.415 48.206 1.00 33.53 194 ALA A CA 1
ATOM 1469 C C . ALA A 1 194 ? -37.402 33.567 47.462 1.00 33.53 194 ALA A C 1
ATOM 1471 O O . ALA A 1 194 ? -37.716 34.598 48.060 1.00 33.53 194 ALA A O 1
ATOM 1472 N N . ARG A 1 195 ? -37.756 33.347 46.192 1.00 27.61 195 ARG A N 1
ATOM 1473 C CA . ARG A 1 195 ? -38.983 33.928 45.641 1.00 27.61 195 ARG A CA 1
ATOM 1474 C C . ARG A 1 195 ? -39.667 32.962 44.673 1.00 27.61 195 ARG A C 1
ATOM 1476 O O . ARG A 1 195 ? -39.222 32.713 43.564 1.00 27.61 195 ARG A O 1
ATOM 1483 N N . VAL A 1 196 ? -40.742 32.410 45.222 1.00 32.59 196 VAL A N 1
ATOM 1484 C CA . VAL A 1 196 ? -41.912 31.722 44.669 1.00 32.59 196 VAL A CA 1
ATOM 1485 C C . VAL A 1 196 ? -42.245 32.038 43.204 1.00 32.59 196 VAL A C 1
ATOM 1487 O O . VAL A 1 196 ? -42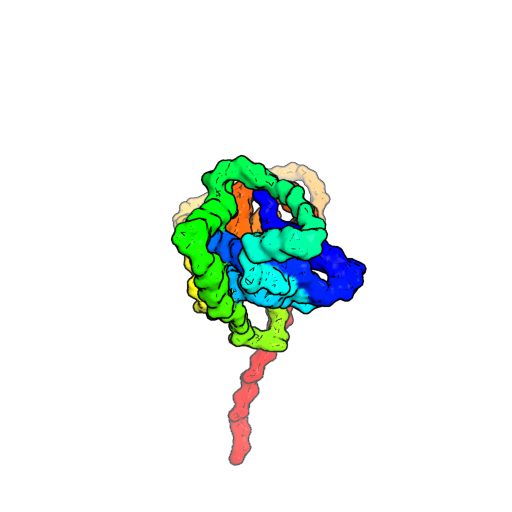.412 33.203 42.851 1.00 32.59 196 VAL A O 1
ATOM 1490 N N . GLY A 1 197 ? -42.515 30.981 42.424 1.00 29.36 197 GLY A N 1
ATOM 1491 C CA . GLY A 1 197 ? -43.499 31.030 41.337 1.00 29.36 197 GLY A CA 1
ATOM 1492 C C . GLY A 1 197 ? -43.272 30.067 40.166 1.00 29.36 197 GLY A C 1
ATOM 1493 O O . GLY A 1 197 ? -42.658 30.462 39.185 1.00 29.36 197 GLY A O 1
ATOM 1494 N N . GLY A 1 198 ? -43.875 28.870 40.209 1.00 30.41 198 GLY A N 1
ATOM 1495 C CA . GLY A 1 198 ? -44.385 28.215 38.991 1.00 30.41 198 GLY A CA 1
ATOM 1496 C C . GLY A 1 198 ? -43.834 26.833 38.611 1.00 30.41 198 GLY A C 1
ATOM 1497 O O . GLY A 1 198 ? -42.766 26.725 38.031 1.00 30.41 198 GLY A O 1
ATOM 1498 N N . ALA A 1 199 ? -44.676 25.819 38.835 1.00 33.44 199 ALA A N 1
ATOM 1499 C CA . ALA A 1 199 ? -44.810 24.559 38.091 1.00 33.44 199 ALA A CA 1
ATOM 1500 C C . ALA A 1 199 ? -43.622 23.571 38.036 1.00 33.44 199 ALA A C 1
ATOM 1502 O O . ALA A 1 199 ? -42.751 23.581 37.174 1.00 33.44 199 ALA A O 1
ATOM 1503 N N . GLN A 1 200 ? -43.740 22.621 38.956 1.00 40.00 200 GLN A N 1
ATOM 1504 C CA . GLN A 1 200 ? -43.222 21.260 38.994 1.00 40.00 200 GLN A CA 1
ATOM 1505 C C . GLN A 1 200 ? -43.207 20.539 37.628 1.00 40.00 200 GLN A C 1
ATOM 1507 O O . GLN A 1 200 ? -44.238 20.364 36.984 1.00 40.00 200 GLN A O 1
ATOM 1512 N N . GLY A 1 201 ? -42.026 20.049 37.251 1.00 32.75 201 GLY A N 1
ATOM 1513 C CA . GLY A 1 201 ? -41.797 19.051 36.207 1.00 32.75 201 GLY A CA 1
ATOM 1514 C C . GLY A 1 201 ? -40.587 18.212 36.607 1.00 32.75 201 GLY A C 1
ATOM 1515 O O . GLY A 1 201 ? -39.454 18.534 36.266 1.00 32.75 201 GLY A O 1
ATOM 1516 N N . CYS A 1 202 ? -40.833 17.200 37.437 1.00 38.91 202 CYS A N 1
ATOM 1517 C CA . CYS A 1 202 ? -39.845 16.273 37.978 1.00 38.91 202 CYS A CA 1
ATOM 1518 C C . CYS A 1 202 ? -39.204 15.423 36.875 1.00 38.91 202 CYS A C 1
ATOM 1520 O O . CYS A 1 202 ? -39.920 14.674 36.226 1.00 38.91 202 CYS A O 1
ATOM 1522 N N . CYS A 1 203 ? -37.876 15.506 36.745 1.00 34.50 203 CYS A N 1
ATOM 1523 C CA . CYS A 1 203 ? -36.950 14.413 36.408 1.00 34.50 203 CYS A CA 1
ATOM 1524 C C . CYS A 1 203 ? -35.520 14.909 36.694 1.00 34.50 203 CYS A C 1
ATOM 1526 O O . CYS A 1 203 ? -34.774 15.286 35.793 1.00 34.50 203 CYS A O 1
ATOM 1528 N N . GLN A 1 204 ? -35.156 14.973 37.978 1.00 42.41 204 GLN A N 1
ATOM 1529 C CA . GLN A 1 204 ? -33.769 15.150 38.403 1.00 42.41 204 GLN A CA 1
ATOM 1530 C C . GLN A 1 204 ? -33.078 13.786 38.399 1.00 42.41 204 GLN A C 1
ATOM 1532 O O . GLN A 1 204 ? -33.283 12.966 39.285 1.00 42.41 204 GLN A O 1
ATOM 1537 N N . GLY A 1 205 ? -32.252 13.582 37.382 1.00 29.64 205 GLY A N 1
ATOM 1538 C CA . GLY A 1 205 ? -31.176 12.601 37.341 1.00 29.64 205 GLY A CA 1
ATOM 1539 C C . GLY A 1 205 ? -29.994 13.271 36.656 1.00 29.64 205 GLY A C 1
ATOM 1540 O O . GLY A 1 205 ? -29.652 12.940 35.527 1.00 29.64 205 GLY A O 1
ATOM 1541 N N . ALA A 1 206 ? -29.452 14.312 37.291 1.00 39.25 206 ALA A N 1
ATOM 1542 C CA . ALA A 1 206 ? -28.291 15.043 36.803 1.00 39.25 206 ALA A CA 1
ATOM 1543 C C . ALA A 1 206 ? -27.021 14.217 37.063 1.00 39.25 206 ALA A C 1
ATOM 1545 O O . ALA A 1 206 ? -26.240 14.519 37.960 1.00 39.25 206 ALA A O 1
ATOM 1546 N N . GLY A 1 207 ? -26.825 13.158 36.278 1.00 35.94 207 GLY A N 1
ATOM 1547 C CA . GLY A 1 207 ? -25.472 12.699 35.980 1.00 35.94 207 GLY A CA 1
ATOM 1548 C C . GLY A 1 207 ? -24.792 13.745 35.090 1.00 35.94 207 GLY A C 1
ATOM 1549 O O . GLY A 1 207 ? -25.489 14.445 34.346 1.00 35.94 207 GLY A O 1
ATOM 1550 N N . PRO A 1 208 ? -23.458 13.900 35.130 1.00 39.03 208 PRO A N 1
ATOM 1551 C CA . PRO A 1 208 ? -22.778 14.750 34.174 1.00 39.03 208 PRO A CA 1
ATOM 1552 C C . PRO A 1 208 ? -22.945 14.095 32.804 1.00 39.03 208 PRO A C 1
ATOM 1554 O O . PRO A 1 208 ? -22.191 13.203 32.425 1.00 39.03 208 PRO A O 1
ATOM 1557 N N . CYS A 1 209 ? -23.942 14.527 32.036 1.00 39.28 209 CYS A N 1
ATOM 1558 C CA . CYS A 1 209 ? -23.991 14.301 30.603 1.00 39.28 209 CYS A CA 1
ATOM 1559 C C . CYS A 1 209 ? -22.875 15.143 29.977 1.00 39.28 209 CYS A C 1
ATOM 1561 O O . CYS A 1 209 ? -23.099 16.178 29.352 1.00 39.28 209 CYS A O 1
ATOM 1563 N N . GLY A 1 210 ? -21.633 14.707 30.207 1.00 44.69 210 GLY A N 1
ATOM 1564 C CA . GLY A 1 210 ? -20.463 15.194 29.512 1.00 44.69 210 GLY A CA 1
ATOM 1565 C C . GLY A 1 210 ? -20.748 15.002 28.038 1.00 44.69 210 GLY A C 1
ATOM 1566 O O . GLY A 1 210 ? -20.841 13.874 27.560 1.00 44.69 210 GLY A O 1
ATOM 1567 N N . ARG A 1 211 ? -20.978 16.111 27.333 1.00 47.84 211 ARG A N 1
ATOM 1568 C CA . ARG A 1 211 ? -21.177 16.147 25.888 1.00 47.84 211 ARG A CA 1
ATOM 1569 C C . ARG A 1 211 ? -19.849 15.752 25.255 1.00 47.84 211 ARG A C 1
ATOM 1571 O O . ARG A 1 211 ? -19.024 16.589 24.912 1.00 47.84 211 ARG A O 1
ATOM 1578 N N . GLN A 1 212 ? -19.622 14.453 25.236 1.00 57.56 212 GLN A N 1
ATOM 1579 C CA . GLN A 1 212 ? -18.421 13.803 24.772 1.00 57.56 212 GLN A CA 1
ATOM 1580 C C . GLN A 1 212 ? -18.199 14.208 23.312 1.00 57.56 212 GLN A C 1
ATOM 1582 O O . GLN A 1 212 ? -19.075 14.016 22.467 1.00 57.56 212 GLN A O 1
ATOM 1587 N N . ASP A 1 213 ? -17.061 14.848 23.027 1.00 75.19 213 ASP A N 1
ATOM 1588 C CA . ASP A 1 213 ? -16.746 15.329 21.682 1.00 75.19 213 ASP A CA 1
ATOM 1589 C C . ASP A 1 213 ? -16.673 14.115 20.731 1.00 75.19 213 ASP A C 1
ATOM 1591 O O . ASP A 1 213 ? -15.819 13.238 20.930 1.00 75.19 213 ASP A O 1
ATOM 1595 N N . PRO A 1 214 ? -17.540 14.009 19.700 1.00 76.56 214 PRO A N 1
ATOM 1596 C CA . PRO A 1 214 ? -17.512 12.887 18.759 1.00 76.56 214 PRO A CA 1
ATOM 1597 C C . PRO A 1 214 ? -16.152 12.756 18.060 1.00 76.56 214 PRO A C 1
ATOM 1599 O O . PRO A 1 214 ? -15.772 11.665 17.634 1.00 76.56 214 PRO A O 1
ATOM 1602 N N . ARG A 1 215 ? -15.378 13.845 17.971 1.00 81.81 215 ARG A N 1
ATOM 1603 C CA . ARG A 1 215 ? -14.020 13.828 17.424 1.00 81.81 215 ARG A CA 1
ATOM 1604 C C . ARG A 1 215 ? -13.030 13.117 18.339 1.00 81.81 215 ARG A C 1
ATOM 1606 O O . ARG A 1 215 ? -12.193 12.375 17.826 1.00 81.81 215 ARG A O 1
ATOM 1613 N N . ALA A 1 216 ? -13.139 13.293 19.654 1.00 80.69 216 ALA A N 1
ATOM 1614 C CA . ALA A 1 216 ? -12.282 12.610 20.622 1.00 80.69 216 ALA A CA 1
ATOM 1615 C C . ALA A 1 216 ? -12.447 11.083 20.520 1.00 80.69 216 ALA A C 1
ATOM 1617 O O . ALA A 1 216 ? -11.460 10.373 20.332 1.00 80.69 216 ALA A O 1
ATOM 1618 N N . HIS A 1 217 ? -13.697 10.610 20.458 1.00 80.56 217 HIS A N 1
ATOM 1619 C CA . HIS A 1 217 ? -14.050 9.191 20.308 1.00 80.56 217 HIS A CA 1
ATOM 1620 C C . HIS A 1 217 ? -13.450 8.567 19.055 1.00 80.56 217 HIS A C 1
ATOM 1622 O O . HIS A 1 217 ? -12.902 7.465 19.085 1.00 80.56 217 HIS A O 1
ATOM 1628 N N . VAL A 1 218 ? -13.533 9.285 17.932 1.00 84.19 218 VAL A N 1
ATOM 1629 C CA . VAL A 1 218 ? -12.929 8.829 16.683 1.00 84.19 218 VAL A CA 1
ATOM 1630 C C . VAL A 1 218 ? -11.415 8.752 16.840 1.00 84.19 218 VAL A C 1
ATOM 1632 O O . VAL A 1 218 ? -10.850 7.718 16.506 1.00 84.19 218 VAL A O 1
ATOM 1635 N N . ILE A 1 219 ? -10.757 9.798 17.359 1.00 83.62 219 ILE A N 1
ATOM 1636 C CA . ILE A 1 219 ? -9.291 9.871 17.489 1.00 83.62 219 ILE A CA 1
ATOM 1637 C C . ILE A 1 219 ? -8.739 8.760 18.390 1.00 83.62 219 ILE A C 1
ATOM 1639 O O . ILE A 1 219 ? -7.726 8.145 18.039 1.00 83.62 219 ILE A O 1
ATOM 1643 N N . GLU A 1 220 ? -9.397 8.465 19.507 1.00 83.38 220 GLU A N 1
ATOM 1644 C CA . GLU A 1 220 ? -9.000 7.406 20.442 1.00 83.38 220 GLU A CA 1
ATOM 1645 C C . GLU A 1 220 ? -8.954 6.030 19.766 1.00 83.38 220 GLU A C 1
ATOM 1647 O O . GLU A 1 220 ? -8.031 5.251 20.002 1.00 83.38 220 GLU A O 1
ATOM 1652 N N . GLN A 1 221 ? -9.837 5.787 18.799 1.00 85.06 221 GLN A N 1
ATOM 1653 C CA . GLN A 1 221 ? -9.908 4.540 18.035 1.00 85.06 221 GLN A CA 1
ATOM 1654 C C . GLN A 1 221 ? -8.977 4.495 16.807 1.00 85.06 221 GLN A C 1
ATOM 1656 O O . GLN A 1 221 ? -9.107 3.613 15.950 1.00 85.06 221 GLN A O 1
ATOM 1661 N N . LEU A 1 222 ? -8.038 5.437 16.667 1.00 83.75 222 LEU A N 1
ATOM 1662 C CA . LEU A 1 222 ? -7.075 5.479 15.559 1.00 83.75 222 LEU A CA 1
ATOM 1663 C C . LEU A 1 222 ? -5.663 5.096 15.986 1.00 83.75 222 LEU A C 1
ATOM 1665 O O . LEU A 1 222 ? -5.201 5.452 17.064 1.00 83.75 222 LEU A O 1
ATOM 1669 N N . CYS A 1 223 ? -4.926 4.460 15.073 1.00 80.00 223 CYS A N 1
ATOM 1670 C CA . CYS A 1 223 ? -3.489 4.263 15.237 1.00 80.00 223 CYS A CA 1
ATOM 1671 C C . CYS A 1 223 ? -2.745 5.593 15.071 1.00 80.00 223 CYS A C 1
ATOM 1673 O O . CYS A 1 223 ? -3.242 6.500 14.397 1.00 80.00 223 CYS A O 1
ATOM 1675 N N . TYR A 1 224 ? -1.521 5.683 15.597 1.00 78.25 224 TYR A N 1
ATOM 1676 C CA . TYR A 1 224 ? -0.682 6.885 15.519 1.00 78.25 224 TYR A CA 1
ATOM 1677 C C . TYR A 1 224 ? -0.660 7.524 14.121 1.00 78.25 224 TYR A C 1
ATOM 1679 O O . TYR A 1 224 ? -1.028 8.685 13.956 1.00 78.25 224 TYR A O 1
ATOM 1687 N N . GLY A 1 225 ? -0.334 6.750 13.080 1.00 77.56 225 GLY A N 1
ATOM 1688 C CA . GLY A 1 225 ? -0.268 7.292 11.722 1.00 77.56 225 GLY A CA 1
ATOM 1689 C C . GLY A 1 225 ? -1.618 7.786 11.189 1.00 77.56 225 GLY A C 1
ATOM 1690 O O . GLY A 1 225 ? -1.657 8.725 10.399 1.00 77.56 225 GLY A O 1
ATOM 1691 N N . CYS A 1 226 ? -2.740 7.198 11.611 1.00 81.56 226 CYS A N 1
ATOM 1692 C CA . CYS A 1 226 ? -4.065 7.717 11.262 1.00 81.56 226 CYS A CA 1
ATOM 1693 C C . CYS A 1 226 ? -4.409 8.977 12.067 1.00 81.56 226 CYS A C 1
ATOM 1695 O O . CYS A 1 226 ? -4.958 9.910 11.490 1.00 81.56 226 CYS A O 1
ATOM 1697 N N . ARG A 1 227 ? -4.025 9.049 13.350 1.00 82.12 227 ARG A N 1
ATOM 1698 C CA . ARG A 1 227 ? -4.180 10.252 14.185 1.00 82.12 227 ARG A CA 1
ATOM 1699 C C . ARG A 1 227 ? -3.420 11.440 13.606 1.00 82.12 227 ARG A C 1
ATOM 1701 O O . ARG A 1 227 ? -3.994 12.515 13.507 1.00 82.12 227 ARG A O 1
ATOM 1708 N N . VAL A 1 228 ? -2.172 11.243 13.169 1.00 80.50 228 VAL A N 1
ATOM 1709 C CA . VAL A 1 228 ? -1.361 12.299 12.536 1.00 80.50 228 VAL A CA 1
ATOM 1710 C C . VAL A 1 228 ? -2.068 12.862 11.305 1.00 80.50 228 VAL A C 1
ATOM 1712 O O . VAL A 1 228 ? -2.234 14.069 11.213 1.00 80.50 228 VAL A O 1
ATOM 1715 N N . ASN A 1 229 ? -2.576 12.001 10.418 1.00 79.38 229 ASN A N 1
ATOM 1716 C CA . ASN A 1 229 ? -3.328 12.452 9.241 1.00 79.38 229 ASN A CA 1
ATOM 1717 C C . ASN A 1 229 ? -4.653 13.149 9.597 1.00 79.38 229 ASN A C 1
ATOM 1719 O O . ASN A 1 229 ? -5.123 13.992 8.841 1.00 79.38 229 ASN A O 1
ATOM 1723 N N . MET A 1 230 ? -5.275 12.787 10.722 1.00 80.06 230 MET A N 1
ATOM 1724 C CA . MET A 1 230 ? -6.519 13.406 11.185 1.00 80.06 230 MET A CA 1
ATOM 1725 C C . MET A 1 230 ? -6.313 14.768 11.857 1.00 80.06 230 MET A C 1
ATOM 1727 O O . MET A 1 230 ? -7.287 15.505 11.994 1.00 80.06 230 MET A O 1
ATOM 1731 N N . LYS A 1 231 ? -5.081 15.142 12.242 1.00 78.00 231 LYS A N 1
ATOM 1732 C CA . LYS A 1 231 ? -4.792 16.488 12.777 1.00 78.00 231 LYS A CA 1
ATOM 1733 C C . LYS A 1 231 ? -5.130 17.580 11.766 1.00 78.00 231 LYS A C 1
ATOM 1735 O O . LYS A 1 231 ? -5.693 18.601 12.145 1.00 78.00 231 LYS A O 1
ATOM 1740 N N . ASP A 1 232 ? -4.864 17.308 10.492 1.00 73.62 232 ASP A N 1
ATOM 1741 C CA . ASP A 1 232 ? -5.086 18.241 9.386 1.00 73.62 232 ASP A CA 1
ATOM 1742 C C . ASP A 1 232 ? -6.544 18.252 8.892 1.00 73.62 232 ASP A C 1
ATOM 1744 O O . ASP A 1 232 ? -6.881 18.980 7.958 1.00 73.62 232 ASP A O 1
ATOM 1748 N N . VAL A 1 233 ? -7.422 17.439 9.496 1.00 77.62 233 VAL A N 1
ATOM 1749 C CA . VAL A 1 233 ? -8.852 17.392 9.175 1.00 77.62 233 VAL A CA 1
ATOM 1750 C C . VAL A 1 233 ? -9.633 18.090 10.302 1.00 77.62 233 VAL A C 1
ATOM 1752 O O . VAL A 1 233 ? -9.767 17.532 11.399 1.00 77.62 233 VAL A O 1
ATOM 1755 N N . PRO A 1 234 ? -10.130 19.322 10.071 1.00 71.25 234 PRO A N 1
ATOM 1756 C CA . PRO A 1 234 ? -10.731 20.143 11.123 1.00 71.25 234 PRO A CA 1
ATOM 1757 C C . PRO A 1 234 ? -12.133 19.676 11.537 1.00 71.25 234 PRO A C 1
ATOM 1759 O O . PRO A 1 234 ? -12.510 19.879 12.688 1.00 71.25 234 PRO A O 1
ATOM 1762 N N . SER A 1 235 ? -12.886 19.021 10.645 1.00 80.25 235 SER A N 1
ATOM 1763 C CA . SER A 1 235 ? -14.225 18.489 10.931 1.00 80.25 235 SER A CA 1
ATOM 1764 C C . SER A 1 235 ? -14.357 17.013 10.551 1.00 80.25 235 SER A C 1
ATOM 1766 O O . SER A 1 235 ? -13.564 16.475 9.779 1.00 80.25 235 SER A O 1
ATOM 1768 N N . LEU A 1 236 ? -15.353 16.328 11.116 1.00 78.94 236 LEU A N 1
ATOM 1769 C CA . LEU A 1 236 ? -15.623 14.919 10.812 1.00 78.94 236 LEU A CA 1
ATOM 1770 C C . LEU A 1 236 ? -16.474 14.723 9.548 1.00 78.94 236 LEU A C 1
ATOM 1772 O O . LEU A 1 236 ? -16.545 13.604 9.048 1.00 78.94 236 LEU A O 1
ATOM 1776 N N . ASP A 1 237 ? -17.061 15.789 9.000 1.00 76.06 237 ASP A N 1
ATOM 1777 C CA . ASP A 1 237 ? -17.945 15.761 7.821 1.00 76.06 237 ASP A CA 1
ATOM 1778 C C . ASP A 1 237 ? -17.340 15.082 6.574 1.00 76.06 237 ASP A C 1
ATOM 1780 O O . ASP A 1 237 ? -18.072 14.431 5.829 1.00 76.06 237 ASP A O 1
ATOM 1784 N N . PRO A 1 238 ? -16.015 15.153 6.314 1.00 78.94 238 PRO A N 1
ATOM 1785 C CA . PRO A 1 238 ? -15.398 14.439 5.195 1.00 78.94 238 PRO A CA 1
ATOM 1786 C C . PRO A 1 238 ? -15.337 12.911 5.378 1.00 78.94 238 PRO A C 1
ATOM 1788 O O . PRO A 1 238 ? -14.934 12.182 4.454 1.00 78.94 238 PRO A O 1
ATOM 1791 N N . LEU A 1 239 ? -15.633 12.395 6.576 1.00 78.81 239 LEU A N 1
ATOM 1792 C CA . LEU A 1 239 ? -15.671 10.961 6.844 1.00 78.81 239 LEU A CA 1
ATOM 1793 C C . LEU A 1 239 ? -16.994 10.357 6.362 1.00 78.81 239 LEU A C 1
ATOM 1795 O O . LEU A 1 239 ? -18.046 10.971 6.500 1.00 78.81 239 LEU A O 1
ATOM 1799 N N . PRO A 1 240 ? -16.979 9.142 5.791 1.00 80.62 240 PRO A N 1
ATOM 1800 C CA . PRO A 1 240 ? -18.202 8.485 5.383 1.00 80.62 240 PRO A CA 1
ATOM 1801 C C . PRO A 1 240 ? -19.047 8.160 6.625 1.00 80.62 240 PRO A C 1
ATOM 1803 O O . PRO A 1 240 ? -18.474 7.753 7.642 1.00 80.62 240 PRO A O 1
ATOM 1806 N N . PRO A 1 241 ? -20.385 8.222 6.532 1.00 81.81 241 PRO A N 1
ATOM 1807 C CA . PRO A 1 241 ? -21.271 7.968 7.668 1.00 81.81 241 PRO A CA 1
ATOM 1808 C C . PRO A 1 241 ? -21.020 6.623 8.355 1.00 81.81 241 PRO A C 1
ATOM 1810 O O . PRO A 1 241 ? -21.010 6.560 9.578 1.00 81.81 241 PRO A O 1
ATOM 1813 N N . TYR A 1 242 ? -20.709 5.574 7.582 1.00 82.00 242 TYR A N 1
ATOM 1814 C CA . TYR A 1 242 ? -20.447 4.235 8.124 1.00 82.00 242 TYR A CA 1
ATOM 1815 C C . TYR A 1 242 ? -19.252 4.192 9.096 1.00 82.00 242 TYR A C 1
ATOM 1817 O O . TYR A 1 242 ? -19.204 3.349 9.986 1.00 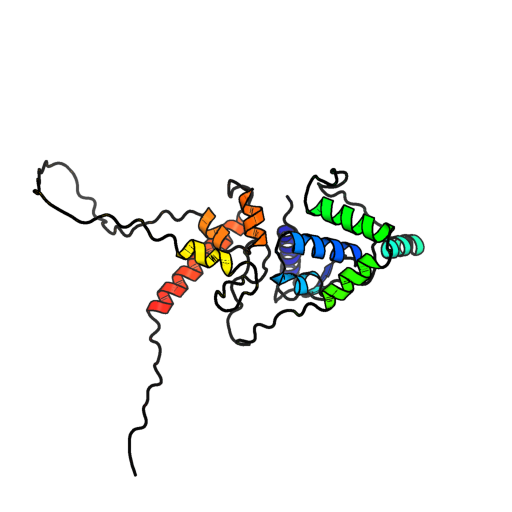82.00 242 TYR A O 1
ATOM 1825 N N . ILE A 1 243 ? -18.277 5.094 8.933 1.00 83.00 243 ILE A N 1
ATOM 1826 C CA . ILE A 1 243 ? -17.104 5.188 9.812 1.00 83.00 243 ILE A CA 1
ATOM 1827 C C . ILE A 1 243 ? -17.499 5.814 11.153 1.00 83.00 243 ILE A C 1
ATOM 1829 O O . ILE A 1 243 ? -17.026 5.381 12.199 1.00 83.00 243 ILE A O 1
ATOM 1833 N N . LEU A 1 244 ? -18.381 6.815 11.125 1.00 83.56 244 LEU A N 1
ATOM 1834 C CA . LEU A 1 244 ? -18.871 7.491 12.327 1.00 83.56 244 LEU A CA 1
ATOM 1835 C C . LEU A 1 244 ? -19.804 6.584 13.133 1.00 83.56 244 LEU A C 1
ATOM 1837 O O . LEU A 1 244 ? -19.667 6.500 14.351 1.00 83.56 244 LEU A O 1
ATOM 1841 N N . THR A 1 245 ? -20.696 5.855 12.458 1.00 84.69 245 THR A N 1
ATOM 1842 C CA . THR A 1 245 ? -21.582 4.884 13.115 1.00 84.69 245 THR A CA 1
ATOM 1843 C C . THR A 1 245 ? -20.791 3.743 13.746 1.00 84.69 245 THR A C 1
ATOM 1845 O O . THR A 1 245 ? -21.073 3.356 14.874 1.00 84.69 245 THR A O 1
ATOM 1848 N N . GLU A 1 246 ? -19.763 3.234 13.059 1.00 84.44 246 GLU A N 1
ATOM 1849 C CA . GLU A 1 246 ? -18.879 2.202 13.612 1.00 84.44 246 GLU A CA 1
ATOM 1850 C C . GLU A 1 246 ? -18.087 2.725 14.822 1.00 84.44 246 GLU A C 1
ATOM 1852 O O . GLU A 1 246 ? -17.910 1.998 15.798 1.00 84.44 246 GLU A O 1
ATOM 1857 N N . ALA A 1 247 ? -17.658 3.995 14.805 1.00 85.62 247 ALA A N 1
ATOM 1858 C CA . ALA A 1 247 ? -16.975 4.614 15.943 1.00 85.62 247 ALA A CA 1
ATOM 1859 C C . ALA A 1 247 ? -17.883 4.668 17.176 1.00 85.62 247 ALA A C 1
ATOM 1861 O O . ALA A 1 247 ? -17.476 4.256 18.262 1.00 85.62 247 ALA A O 1
ATOM 1862 N N . GLN A 1 248 ? -19.124 5.128 16.993 1.00 85.06 248 GLN A N 1
ATOM 1863 C CA . GLN A 1 248 ? -20.129 5.183 18.055 1.00 85.06 248 GLN A CA 1
ATOM 1864 C C . GLN A 1 248 ? -20.434 3.791 18.607 1.00 85.06 248 GLN A C 1
ATOM 1866 O O . GLN A 1 248 ? -20.439 3.601 19.819 1.00 85.06 248 GLN A O 1
ATOM 1871 N N . LEU A 1 249 ? -20.629 2.808 17.727 1.00 85.00 249 LEU A N 1
ATOM 1872 C CA . LEU A 1 249 ? -20.924 1.432 18.110 1.00 85.00 249 LEU A CA 1
ATOM 1873 C C . LEU A 1 249 ? -19.791 0.815 18.944 1.00 85.00 249 LEU A C 1
ATOM 1875 O O . LEU A 1 249 ? -20.048 0.136 19.935 1.00 85.00 249 LEU A O 1
ATOM 1879 N N . ARG A 1 250 ? -18.529 1.065 18.575 1.00 86.31 250 ARG A N 1
ATOM 1880 C CA . ARG A 1 250 ? -17.362 0.608 19.345 1.00 86.31 250 ARG A CA 1
ATOM 1881 C C . ARG A 1 250 ? -17.276 1.271 20.713 1.00 86.31 250 ARG A C 1
ATOM 1883 O O . ARG A 1 250 ? -17.009 0.573 21.684 1.00 86.31 250 ARG A O 1
ATOM 1890 N N . SER A 1 251 ? -17.542 2.573 20.799 1.00 83.00 251 SER A N 1
ATOM 1891 C CA . SER A 1 251 ? -17.583 3.294 22.076 1.00 83.00 251 SER A CA 1
ATOM 1892 C C . SER A 1 251 ? -18.707 2.794 22.981 1.00 83.00 251 SER A C 1
ATOM 1894 O O . SER A 1 251 ? -18.466 2.539 24.153 1.00 83.00 251 SER A O 1
ATOM 1896 N N . GLN A 1 252 ? -19.905 2.570 22.434 1.00 83.50 252 GLN A N 1
ATOM 1897 C CA . GLN A 1 252 ? -21.030 1.998 23.179 1.00 83.50 252 GLN A CA 1
ATOM 1898 C C . GLN A 1 252 ? -20.712 0.588 23.680 1.00 83.50 252 GLN A C 1
ATOM 1900 O O . GLN A 1 252 ? -20.946 0.291 24.842 1.00 83.50 252 GLN A O 1
ATOM 1905 N N . ARG A 1 253 ? -20.131 -0.274 22.834 1.00 84.38 253 ARG A N 1
ATOM 1906 C CA . ARG A 1 253 ? -19.709 -1.624 23.243 1.00 84.38 253 ARG A CA 1
ATOM 1907 C C . ARG A 1 253 ? -18.658 -1.591 24.346 1.00 84.38 253 ARG A C 1
ATOM 1909 O O . ARG A 1 253 ? -18.761 -2.375 25.276 1.00 84.38 253 ARG A O 1
ATOM 1916 N N . ALA A 1 254 ? -17.668 -0.706 24.239 1.00 80.81 254 ALA A N 1
ATOM 1917 C CA . ALA A 1 254 ? -16.645 -0.549 25.268 1.00 80.81 254 ALA A CA 1
ATOM 1918 C C . ALA A 1 254 ? -17.252 -0.077 26.596 1.00 80.81 254 ALA A C 1
ATOM 1920 O O . ALA A 1 254 ? -16.926 -0.635 27.635 1.00 80.81 254 ALA A O 1
ATOM 1921 N N . TRP A 1 255 ? -18.180 0.884 26.545 1.00 81.94 255 TRP A N 1
ATOM 1922 C CA . TRP A 1 255 ? -18.898 1.372 27.721 1.00 81.94 255 TRP A CA 1
ATOM 1923 C C . TRP A 1 255 ? -19.738 0.271 28.383 1.00 81.94 255 TRP A C 1
ATOM 1925 O O . TRP A 1 255 ? -19.583 0.029 29.574 1.00 81.94 255 TRP A O 1
ATOM 1935 N N . VAL A 1 256 ? -20.539 -0.464 27.602 1.00 83.38 256 VAL A N 1
ATOM 1936 C CA . VAL A 1 256 ? -21.339 -1.592 28.113 1.00 83.38 256 VAL A CA 1
ATOM 1937 C C . VAL A 1 256 ? -20.447 -2.678 28.716 1.00 83.38 256 VAL A C 1
ATOM 1939 O O . VAL A 1 256 ? -20.767 -3.215 29.768 1.00 83.38 256 VAL A O 1
ATOM 1942 N N . LEU A 1 257 ? -19.325 -3.017 28.073 1.00 81.44 257 LEU A N 1
ATOM 1943 C CA . LEU A 1 257 ? -18.392 -4.013 28.609 1.00 81.44 257 LEU A CA 1
ATOM 1944 C C . LEU A 1 257 ? -17.753 -3.554 29.919 1.00 81.44 257 LEU A C 1
ATOM 1946 O O . LEU A 1 257 ? -17.609 -4.368 30.821 1.00 81.44 257 LEU A O 1
ATOM 1950 N N . GLN A 1 258 ? -17.398 -2.273 30.030 1.00 78.25 258 GLN A N 1
ATOM 1951 C CA . GLN A 1 258 ? -16.840 -1.707 31.254 1.00 78.25 258 GLN A CA 1
ATOM 1952 C C . GLN A 1 258 ? -17.856 -1.740 32.402 1.00 78.25 258 GLN A C 1
ATOM 1954 O O . GLN A 1 258 ? -17.500 -2.116 33.512 1.00 78.25 258 GLN A O 1
ATOM 1959 N N . GLU A 1 259 ? -19.116 -1.406 32.120 1.00 81.38 259 GLU A N 1
ATOM 1960 C CA . GLU A 1 259 ? -20.204 -1.477 33.098 1.00 81.38 259 GLU A CA 1
ATOM 1961 C C . GLU A 1 259 ? -20.470 -2.931 33.517 1.00 81.38 259 GLU A C 1
ATOM 1963 O O . GLU A 1 259 ? -20.576 -3.212 34.699 1.00 81.38 259 GLU A O 1
ATOM 1968 N N . LEU A 1 260 ? -20.480 -3.891 32.584 1.00 78.62 260 LEU A N 1
ATOM 1969 C CA . LEU A 1 260 ? -20.615 -5.320 32.911 1.00 78.62 260 LEU A CA 1
ATOM 1970 C C . LEU A 1 260 ? -19.436 -5.864 33.729 1.00 78.62 260 LEU A C 1
ATOM 1972 O O . LEU A 1 260 ? -19.634 -6.742 34.567 1.00 78.62 260 LEU A O 1
ATOM 1976 N N . GLN A 1 261 ? -18.224 -5.363 33.491 1.00 70.56 261 GLN A N 1
ATOM 1977 C CA . GLN A 1 261 ? -17.023 -5.780 34.213 1.00 70.56 261 GLN A CA 1
ATOM 1978 C C . GLN A 1 261 ? -17.032 -5.315 35.676 1.00 70.56 261 GLN A C 1
ATOM 1980 O O . GLN A 1 261 ? -16.432 -5.977 36.513 1.00 70.56 261 GLN A O 1
ATOM 1985 N N . GLU A 1 262 ? -17.777 -4.255 36.002 1.00 68.69 262 GLU A N 1
ATOM 1986 C CA . GLU A 1 262 ? -18.044 -3.825 37.384 1.00 68.69 262 GLU A CA 1
ATOM 1987 C C . GLU A 1 262 ? -18.904 -4.839 38.167 1.00 68.69 262 GLU A C 1
ATOM 1989 O O . GLU A 1 262 ? -18.826 -4.900 39.391 1.00 68.69 262 GLU A O 1
ATOM 1994 N N . TYR A 1 263 ? -19.690 -5.671 37.471 1.00 66.50 263 TYR A N 1
ATOM 1995 C CA . TYR A 1 263 ? -20.583 -6.669 38.080 1.00 66.50 263 TYR A CA 1
ATOM 1996 C C . TYR A 1 263 ? -20.065 -8.113 37.995 1.00 66.50 263 TYR A C 1
ATOM 1998 O O . TYR A 1 263 ? -20.707 -9.019 38.532 1.00 66.50 263 TYR A O 1
ATOM 2006 N N . LEU A 1 264 ? -18.933 -8.355 37.328 1.00 58.72 264 LEU A N 1
ATOM 2007 C CA . LEU A 1 264 ? -18.282 -9.664 37.325 1.00 58.72 264 LEU A CA 1
ATOM 2008 C C . LEU A 1 264 ? -17.486 -9.819 38.625 1.00 58.72 264 LEU A C 1
ATOM 2010 O O . LEU A 1 264 ? -16.445 -9.194 38.801 1.00 58.72 264 LEU A O 1
ATOM 2014 N N . ILE A 1 265 ? -17.996 -10.651 39.535 1.00 53.34 265 ILE A N 1
ATOM 2015 C CA . ILE A 1 265 ? -17.256 -11.096 40.719 1.00 53.34 265 ILE A CA 1
ATOM 2016 C C . ILE A 1 265 ? -16.050 -11.892 40.208 1.00 53.34 265 ILE A C 1
ATOM 2018 O O . ILE A 1 265 ? -16.219 -12.882 39.496 1.00 53.34 265 ILE A O 1
ATOM 2022 N N . GLU A 1 266 ? -14.840 -11.430 40.517 1.00 52.56 266 GLU A N 1
ATOM 2023 C CA . GLU A 1 266 ? -13.635 -12.235 40.343 1.00 52.56 266 GLU A CA 1
ATOM 2024 C C . GLU A 1 266 ? -13.759 -13.416 41.310 1.00 52.56 266 GLU A C 1
ATOM 2026 O O . GLU A 1 266 ? -13.682 -13.223 42.524 1.00 52.56 266 GLU A O 1
ATOM 2031 N N . ASP A 1 267 ? -14.025 -14.621 40.795 1.00 43.84 267 ASP A N 1
ATOM 2032 C CA . ASP A 1 267 ? -13.929 -15.846 41.588 1.00 43.84 267 ASP A CA 1
ATOM 2033 C C . ASP A 1 267 ? -12.460 -15.985 42.013 1.00 43.84 267 ASP A C 1
ATOM 2035 O O . ASP A 1 267 ? -11.601 -16.454 41.265 1.00 43.84 267 ASP A O 1
ATOM 2039 N N . SER A 1 268 ? -12.150 -15.465 43.199 1.00 42.78 268 SER A N 1
ATOM 2040 C CA . SER A 1 268 ? -10.875 -15.664 43.863 1.00 42.78 268 SER A CA 1
ATOM 2041 C C . SER A 1 268 ? -10.777 -17.141 44.229 1.00 42.78 268 SER A C 1
ATOM 2043 O O . SER A 1 268 ? -11.375 -17.574 45.216 1.00 42.78 268 SER A O 1
ATOM 2045 N N . ASP A 1 269 ? -10.026 -17.908 43.441 1.00 48.34 269 ASP A N 1
ATOM 2046 C CA . ASP A 1 269 ? -9.517 -19.226 43.824 1.00 48.34 269 ASP A CA 1
ATOM 2047 C C . ASP A 1 269 ? -8.491 -19.060 44.969 1.00 48.34 269 ASP A C 1
ATOM 2049 O O . ASP A 1 269 ? -7.291 -19.261 44.796 1.00 48.34 269 ASP A O 1
ATOM 2053 N N . ASP A 1 270 ? -8.971 -18.668 46.149 1.00 47.03 270 ASP A N 1
ATOM 2054 C CA . ASP A 1 270 ? -8.261 -18.719 47.429 1.00 47.03 270 ASP A CA 1
ATOM 2055 C C . ASP A 1 270 ? -8.945 -19.769 48.321 1.00 47.03 270 ASP A C 1
ATOM 2057 O O . ASP A 1 270 ? -9.498 -19.476 49.379 1.00 47.03 270 ASP A O 1
ATOM 2061 N N . GLU A 1 271 ? -8.897 -21.035 47.906 1.00 41.34 271 GLU A N 1
ATOM 2062 C CA . GLU A 1 271 ? -9.051 -22.160 48.835 1.00 41.34 271 GLU A CA 1
ATOM 2063 C C . GLU A 1 271 ? -7.651 -22.590 49.282 1.00 41.34 271 GLU A C 1
ATOM 2065 O O . GLU A 1 271 ? -7.004 -23.495 48.749 1.00 41.34 271 GLU A O 1
ATOM 2070 N N . VAL A 1 272 ? -7.178 -21.865 50.293 1.00 44.03 272 VAL A N 1
ATOM 2071 C CA . VAL A 1 272 ? -6.120 -22.277 51.209 1.00 44.03 272 VAL A CA 1
ATOM 2072 C C . VAL A 1 272 ? -6.488 -23.653 51.777 1.00 44.03 272 VAL A C 1
ATOM 2074 O O . VAL A 1 272 ? -7.322 -23.764 52.671 1.00 44.03 272 VAL A O 1
ATOM 2077 N N . GLN A 1 273 ? -5.836 -24.718 51.305 1.00 39.91 273 GLN A N 1
ATOM 2078 C CA . GLN A 1 273 ? -5.840 -26.000 52.015 1.00 39.91 273 GLN A CA 1
ATOM 2079 C C . GLN A 1 273 ? -4.945 -25.904 53.256 1.00 39.91 273 GLN A C 1
ATOM 2081 O O . GLN A 1 273 ? -3.761 -26.237 53.248 1.00 39.91 273 GLN A O 1
ATOM 2086 N N . THR A 1 274 ? -5.540 -25.427 54.345 1.00 39.72 274 THR A N 1
ATOM 2087 C CA . THR A 1 274 ? -5.113 -25.693 55.722 1.00 39.72 274 THR A CA 1
ATOM 2088 C C . THR A 1 274 ? -5.730 -27.002 56.230 1.00 39.72 274 THR A C 1
ATOM 2090 O O . THR A 1 274 ? -6.951 -27.100 56.273 1.00 39.72 274 THR A O 1
ATOM 2093 N N . GLY A 1 275 ? -4.882 -27.932 56.702 1.00 38.69 275 GLY A N 1
ATOM 2094 C CA . GLY A 1 275 ? -5.220 -29.084 57.571 1.00 38.69 275 GLY A CA 1
ATOM 2095 C C . GLY A 1 275 ? -5.799 -30.311 56.845 1.00 38.69 275 GLY A C 1
ATOM 2096 O O . GLY A 1 275 ? -6.544 -30.157 55.893 1.00 38.69 275 GLY A O 1
ATOM 2097 N N . GLU A 1 276 ? -5.534 -31.575 57.183 1.00 40.09 276 GLU A N 1
ATOM 2098 C CA . GLU A 1 276 ? -4.924 -32.238 58.344 1.00 40.09 276 GLU A CA 1
ATOM 2099 C C . GLU A 1 276 ? -4.544 -33.692 57.963 1.00 40.09 276 GLU A C 1
ATOM 2101 O O . GLU A 1 276 ? -5.165 -34.276 57.074 1.00 40.09 276 GLU A O 1
ATOM 2106 N N . SER A 1 277 ? -3.647 -34.277 58.776 1.00 37.62 277 SER A N 1
ATOM 2107 C CA . SER A 1 277 ? -3.243 -35.700 58.924 1.00 37.62 277 SER A CA 1
ATOM 2108 C C . SER A 1 277 ? -2.028 -36.199 58.142 1.00 37.62 277 SER A C 1
ATOM 2110 O O . SER A 1 277 ? -2.135 -36.462 56.927 1.00 37.62 277 SER A O 1
#

InterPro domains:
  IPR014729 Rossmann-like alpha/beta/alpha sandwich fold [G3DSA:3.40.50.620] (3-167)
  IPR019407 Cytoplasmic tRNA 2-thiolation protein 2 [PF10288] (102-228)
  IPR019407 Cytoplasmic tRNA 2-thiolation protein 2 [PTHR20882] (7-261)

Organism: NCBI:txid89673